Protein AF-A0A523YNP9-F1 (afdb_monomer_lite)

Foldseek 3Di:
DDDPPPVVVVVVVVVVVVVVDPVPPQQAQWLCSFQQQVLLCDVPNVHPVPTSPLVQFQDLVARDHCVVPNTDHNCCVVPCLQVQNGDQHSVPRHGQLVLFDVDRVVDDHGAQVSNCVHCVVCCAAPLFDQDLVQFVCVVVVDGPCVQQPQDDDPNDSGATADALWQQDADPPRDHHGAPCVPAPLQNQVVDPCSCVCNPPPVFAAHPCLFFNAFRQGKYWAEWELQFADPVRHTDTDIDHGRHAFAKEAADSDHPHNFQFDDPPRDGGYIFGWRKYKYKFKALAPPDDPRNGDGSVQSCVLPPVNPRGRDPVSSCPRPNRSSVRMDIDMGIGTGTDDGSGHDPVRTDDPCCCQNPPNDHDDQVVHPHPDRPVVD

Structure (mmCIF, N/CA/C/O backbone):
data_AF-A0A523YNP9-F1
#
_entry.id   AF-A0A523YNP9-F1
#
loop_
_atom_site.group_PDB
_atom_site.id
_atom_site.type_symbol
_atom_site.label_atom_id
_atom_site.label_alt_id
_atom_site.label_comp_id
_atom_site.label_asym_id
_atom_site.label_entity_id
_atom_site.label_seq_id
_atom_site.pdbx_PDB_ins_code
_atom_site.Cartn_x
_atom_site.Cartn_y
_atom_site.Cartn_z
_atom_site.occupancy
_atom_site.B_iso_or_equiv
_atom_site.auth_seq_id
_atom_site.auth_comp_id
_atom_site.auth_asym_id
_atom_site.auth_atom_id
_atom_site.pdbx_PDB_model_num
ATOM 1 N N . MET A 1 1 ? 55.810 -0.097 51.039 1.00 46.53 1 MET A N 1
ATOM 2 C CA . MET A 1 1 ? 54.638 0.791 51.226 1.00 46.53 1 MET A CA 1
ATOM 3 C C . MET A 1 1 ? 54.095 1.198 49.861 1.00 46.53 1 MET A C 1
ATOM 5 O O . MET A 1 1 ? 54.839 1.823 49.125 1.00 46.53 1 MET A O 1
ATOM 9 N N . LYS A 1 2 ? 52.818 0.857 49.587 1.00 44.31 2 LYS A N 1
ATOM 10 C CA . LYS A 1 2 ? 52.008 1.086 48.358 1.00 44.31 2 LYS A CA 1
ATOM 11 C C . LYS A 1 2 ? 52.538 0.389 47.078 1.00 44.31 2 LYS A C 1
ATOM 13 O O . LYS A 1 2 ? 53.734 0.442 46.847 1.00 44.31 2 LYS A O 1
ATOM 18 N N . PRO A 1 3 ? 51.680 -0.269 46.262 1.00 48.03 3 PRO A N 1
ATOM 19 C CA . PRO A 1 3 ? 50.289 0.100 45.997 1.00 48.03 3 PRO A CA 1
ATOM 20 C C . PRO A 1 3 ? 49.319 -1.103 46.020 1.00 48.03 3 PRO A C 1
ATOM 22 O O . PRO A 1 3 ? 48.995 -1.676 44.988 1.00 48.03 3 PRO A O 1
ATOM 25 N N . LEU A 1 4 ? 48.761 -1.440 47.187 1.00 47.81 4 LEU A N 1
ATOM 26 C CA . LEU A 1 4 ? 47.619 -2.372 47.268 1.00 47.81 4 LEU A CA 1
ATOM 27 C C . LEU A 1 4 ? 46.260 -1.669 47.032 1.00 47.81 4 LEU A C 1
ATOM 29 O O . LEU A 1 4 ? 45.216 -2.312 47.014 1.00 47.81 4 LEU A O 1
ATOM 33 N N . LYS A 1 5 ? 46.256 -0.337 46.846 1.00 47.62 5 LYS A N 1
ATOM 34 C CA . LYS A 1 5 ? 45.032 0.476 46.705 1.00 47.62 5 LYS A CA 1
ATOM 35 C C . LYS A 1 5 ? 44.409 0.461 45.301 1.00 47.62 5 LYS A C 1
ATOM 37 O O . LYS A 1 5 ? 43.209 0.679 45.199 1.00 47.62 5 LYS A O 1
ATOM 42 N N . ASN A 1 6 ? 45.168 0.158 44.243 1.00 48.62 6 ASN A N 1
ATOM 43 C CA . ASN A 1 6 ? 44.634 0.210 42.871 1.00 48.62 6 ASN A CA 1
ATOM 44 C C . ASN A 1 6 ? 43.928 -1.083 42.442 1.00 48.62 6 ASN A C 1
ATOM 46 O O . ASN A 1 6 ? 43.012 -1.033 41.629 1.00 48.62 6 ASN A O 1
ATOM 50 N N . ILE A 1 7 ? 44.290 -2.230 43.024 1.00 50.47 7 ILE A N 1
ATOM 51 C CA . ILE A 1 7 ? 43.660 -3.517 42.688 1.00 50.47 7 ILE A CA 1
ATOM 52 C C . ILE A 1 7 ? 42.257 -3.602 43.303 1.00 50.47 7 ILE A C 1
ATOM 54 O O . ILE A 1 7 ? 41.320 -4.031 42.637 1.00 50.47 7 ILE A O 1
ATOM 58 N N . LEU A 1 8 ? 42.074 -3.097 44.528 1.00 47.16 8 LEU A N 1
ATOM 59 C CA . LEU A 1 8 ? 40.766 -3.103 45.187 1.00 47.16 8 LEU A CA 1
ATOM 60 C C . LEU A 1 8 ? 39.749 -2.198 44.466 1.00 47.16 8 LEU A C 1
ATOM 62 O O . LEU A 1 8 ? 38.579 -2.550 44.369 1.00 47.16 8 LEU A O 1
ATOM 66 N N . MET A 1 9 ? 40.192 -1.074 43.892 1.00 45.06 9 MET A N 1
ATOM 67 C CA . MET A 1 9 ? 39.307 -0.162 43.157 1.00 45.06 9 MET A CA 1
ATOM 68 C C . MET A 1 9 ? 38.890 -0.721 41.787 1.00 45.06 9 MET A C 1
ATOM 70 O O . MET A 1 9 ? 37.746 -0.546 41.381 1.00 45.06 9 MET A O 1
ATOM 74 N N . ILE A 1 10 ? 39.776 -1.453 41.101 1.00 49.03 10 ILE A N 1
ATOM 75 C CA . ILE A 1 10 ? 39.469 -2.109 39.817 1.00 49.03 10 ILE A CA 1
ATOM 76 C C . ILE A 1 10 ? 38.527 -3.298 40.024 1.00 49.03 10 ILE A C 1
ATOM 78 O O . ILE A 1 10 ? 37.584 -3.467 39.256 1.00 49.03 10 ILE A O 1
ATOM 82 N N . VAL A 1 11 ? 38.716 -4.077 41.093 1.00 48.66 11 VAL A N 1
ATOM 83 C CA . VAL A 1 11 ? 37.816 -5.192 41.418 1.00 48.66 11 VAL A CA 1
ATOM 84 C C . VAL A 1 11 ? 36.427 -4.675 41.803 1.00 48.66 11 VAL A C 1
ATOM 86 O O . VAL A 1 11 ? 35.443 -5.254 41.354 1.00 48.66 11 VAL A O 1
ATOM 89 N N . ILE A 1 12 ? 36.317 -3.550 42.525 1.00 48.56 12 ILE A N 1
ATOM 90 C CA . ILE A 1 12 ? 35.022 -2.940 42.885 1.00 48.56 12 ILE A CA 1
ATOM 91 C C . ILE A 1 12 ? 34.303 -2.353 41.656 1.00 48.56 12 ILE A C 1
ATOM 93 O O . ILE A 1 12 ? 33.094 -2.515 41.532 1.00 48.56 12 ILE A O 1
ATOM 97 N N . VAL A 1 13 ? 35.018 -1.746 40.701 1.00 47.41 13 VAL A N 1
ATOM 98 C CA . VAL A 1 13 ? 34.411 -1.231 39.455 1.00 47.41 13 VAL A CA 1
ATOM 99 C C . VAL A 1 13 ? 33.991 -2.365 38.508 1.00 47.41 13 VAL A C 1
ATOM 101 O O . VAL A 1 13 ? 32.913 -2.293 37.921 1.00 47.41 13 VAL A O 1
ATOM 104 N N . LEU A 1 14 ? 34.768 -3.452 38.406 1.00 41.09 14 LEU A N 1
ATOM 105 C CA . LEU A 1 14 ? 34.368 -4.644 37.644 1.00 41.09 14 LEU A CA 1
ATOM 106 C C . LEU A 1 14 ? 33.188 -5.381 38.287 1.00 41.09 14 LEU A C 1
ATOM 108 O O . LEU A 1 14 ? 32.301 -5.835 37.570 1.00 41.09 14 LEU A O 1
ATOM 112 N N . SER A 1 15 ? 33.122 -5.454 39.617 1.00 40.50 15 SER A N 1
ATOM 113 C CA . SER A 1 15 ? 31.986 -6.072 40.315 1.00 40.50 15 SER A CA 1
ATOM 114 C C . SER A 1 15 ? 30.732 -5.190 40.330 1.00 40.50 15 SER A C 1
ATOM 116 O O . SER A 1 15 ? 29.634 -5.738 40.297 1.00 40.50 15 SER A O 1
ATOM 118 N N . LEU A 1 16 ? 30.852 -3.856 40.251 1.00 39.56 16 LEU A N 1
ATOM 119 C CA . LEU A 1 16 ? 29.701 -2.979 39.982 1.00 39.56 16 LEU A CA 1
ATOM 120 C C . LEU A 1 16 ? 29.223 -3.069 38.522 1.00 39.56 16 LEU A C 1
ATOM 122 O O . LEU A 1 16 ? 28.020 -3.051 38.284 1.00 39.56 16 LEU A O 1
ATOM 126 N N . ALA A 1 17 ? 30.129 -3.215 37.548 1.00 38.91 17 ALA A N 1
ATOM 127 C CA . ALA A 1 17 ? 29.761 -3.391 36.137 1.00 38.91 17 ALA A CA 1
ATOM 128 C C . ALA A 1 17 ? 29.110 -4.762 35.855 1.00 38.91 17 ALA A C 1
ATOM 130 O O . ALA A 1 17 ? 28.262 -4.879 34.971 1.00 38.91 17 ALA A O 1
ATOM 131 N N . LEU A 1 18 ? 29.451 -5.787 36.643 1.00 35.47 18 LEU A N 1
ATOM 132 C CA . LEU A 1 18 ? 28.823 -7.114 36.603 1.00 35.47 18 LEU A CA 1
ATOM 133 C C . LEU A 1 18 ? 27.454 -7.176 37.307 1.00 35.47 18 LEU A C 1
ATOM 135 O O . LEU A 1 18 ? 26.712 -8.130 37.089 1.00 35.47 18 LEU A O 1
ATOM 139 N N . LEU A 1 19 ? 27.076 -6.156 38.085 1.00 36.28 19 LEU A N 1
ATOM 140 C CA . LEU A 1 19 ? 25.774 -6.076 38.763 1.00 36.28 19 LEU A CA 1
ATOM 141 C C . LEU A 1 19 ? 24.670 -5.391 37.934 1.00 36.28 19 LEU A C 1
ATOM 143 O O . LEU A 1 19 ? 23.540 -5.291 38.406 1.00 36.28 19 LEU A O 1
ATOM 147 N N . ILE A 1 20 ? 24.952 -4.955 36.698 1.00 41.44 20 ILE A N 1
ATOM 148 C CA . ILE A 1 20 ? 23.950 -4.307 35.820 1.00 41.44 20 ILE A CA 1
ATOM 149 C C . ILE A 1 20 ? 23.385 -5.271 34.760 1.00 41.44 20 ILE A C 1
ATOM 151 O O . ILE A 1 20 ? 22.360 -4.989 34.149 1.00 41.44 20 ILE A O 1
ATOM 155 N N . ASN A 1 21 ? 23.972 -6.456 34.586 1.00 39.50 21 ASN A N 1
ATOM 156 C CA . ASN A 1 21 ? 23.401 -7.507 33.741 1.00 39.50 21 ASN A CA 1
ATOM 157 C C . ASN A 1 21 ? 22.952 -8.681 34.604 1.00 39.50 21 ASN A C 1
ATOM 159 O O . ASN A 1 21 ? 23.615 -9.711 34.662 1.00 39.50 21 ASN A O 1
ATOM 163 N N . SER A 1 22 ? 21.801 -8.532 35.261 1.00 34.25 22 SER A N 1
ATOM 164 C CA . SER A 1 22 ? 21.074 -9.665 35.837 1.00 34.25 22 SER A CA 1
ATOM 165 C C . SER A 1 22 ? 20.813 -10.706 34.737 1.00 34.25 22 SER A C 1
ATOM 167 O O . SER A 1 22 ? 19.986 -10.441 33.860 1.00 34.25 22 SER A O 1
ATOM 169 N N . PRO A 1 23 ? 21.419 -11.910 34.773 1.00 37.56 23 PRO A N 1
ATOM 170 C CA . PRO A 1 23 ? 21.233 -12.949 33.751 1.00 37.56 23 PRO A CA 1
ATOM 171 C C . PRO A 1 23 ? 19.853 -13.635 33.811 1.00 37.56 23 PRO A C 1
ATOM 173 O O . PRO A 1 23 ? 19.695 -14.755 33.339 1.00 37.56 23 PRO A O 1
ATOM 176 N N . GLY A 1 24 ? 18.849 -13.002 34.426 1.00 37.28 24 GLY A N 1
ATOM 177 C CA . GLY A 1 24 ? 17.587 -13.640 34.813 1.00 37.28 24 GLY A CA 1
ATOM 178 C C . GLY A 1 24 ? 16.319 -12.846 34.508 1.00 37.28 24 GLY A C 1
ATOM 179 O O . GLY A 1 24 ? 15.229 -13.324 34.809 1.00 37.28 24 GLY A O 1
ATOM 180 N N . ALA A 1 25 ? 16.403 -11.662 33.896 1.00 43.34 25 ALA A N 1
ATOM 181 C CA . ALA A 1 25 ? 15.204 -10.997 33.389 1.00 43.34 25 ALA A CA 1
ATOM 182 C C . ALA A 1 25 ? 14.878 -11.557 31.999 1.00 43.34 25 ALA A C 1
ATOM 184 O O . ALA A 1 25 ? 15.177 -10.939 30.980 1.00 43.34 25 ALA A O 1
ATOM 185 N N . GLN A 1 26 ? 14.299 -12.759 31.956 1.00 49.50 26 GLN A N 1
ATOM 186 C CA . GLN A 1 26 ? 13.760 -13.314 30.718 1.00 49.50 26 GLN A CA 1
ATOM 187 C C . GLN A 1 26 ? 12.798 -12.280 30.119 1.00 49.50 26 GLN A C 1
ATOM 189 O O . GLN A 1 26 ? 11.830 -11.870 30.769 1.00 49.50 26 GLN A O 1
ATOM 194 N N . ALA A 1 27 ? 13.100 -11.804 28.909 1.00 53.97 27 ALA A N 1
ATOM 195 C CA . ALA A 1 27 ? 12.238 -10.865 28.208 1.00 53.97 27 ALA A CA 1
ATOM 196 C C . ALA A 1 27 ? 10.832 -11.477 28.124 1.00 53.97 27 ALA A C 1
ATOM 198 O O . ALA A 1 27 ? 10.666 -12.594 27.629 1.00 53.97 27 ALA A O 1
ATOM 199 N N . LYS A 1 28 ? 9.829 -10.777 28.667 1.00 60.28 28 LYS A N 1
ATOM 200 C CA . LYS A 1 28 ? 8.438 -11.238 28.615 1.00 60.28 28 LYS A CA 1
ATOM 201 C C . LYS A 1 28 ? 8.020 -11.325 27.148 1.00 60.28 28 LYS A C 1
ATOM 203 O O . LYS A 1 28 ? 8.421 -10.485 26.346 1.00 60.28 28 LYS A O 1
ATOM 208 N N . ASP A 1 29 ? 7.217 -12.330 26.803 1.00 67.19 29 ASP A N 1
ATOM 209 C CA . ASP A 1 29 ? 6.680 -12.491 25.449 1.00 67.19 29 ASP A CA 1
ATOM 210 C C . ASP A 1 29 ? 5.595 -11.438 25.157 1.00 67.19 29 ASP A C 1
ATOM 212 O O . ASP A 1 29 ? 4.390 -11.701 25.209 1.00 67.19 29 ASP A O 1
ATOM 216 N N . CYS A 1 30 ? 6.040 -10.201 24.940 1.00 62.66 30 CYS A N 1
ATOM 217 C CA . CYS A 1 30 ? 5.201 -9.060 24.623 1.00 62.66 30 CYS A CA 1
ATOM 218 C C . CYS A 1 30 ? 5.957 -8.027 23.773 1.00 62.66 30 CYS A C 1
ATOM 220 O O . CYS A 1 30 ? 7.186 -7.921 23.811 1.00 62.66 30 CYS A O 1
ATOM 222 N N . ALA A 1 31 ? 5.200 -7.242 23.004 1.00 59.97 31 ALA A N 1
ATOM 223 C CA . ALA A 1 31 ? 5.720 -6.239 22.075 1.00 59.97 31 ALA A CA 1
ATOM 224 C C . ALA A 1 31 ? 6.605 -5.174 22.754 1.00 59.97 31 ALA A C 1
ATOM 226 O O . ALA A 1 31 ? 7.497 -4.610 22.129 1.00 59.97 31 ALA A O 1
ATOM 227 N N . GLU A 1 32 ? 6.411 -4.903 24.044 1.00 58.78 32 GLU A N 1
ATOM 228 C CA . GLU A 1 32 ? 7.207 -3.938 24.804 1.00 58.78 32 GLU A CA 1
ATOM 229 C C . GLU A 1 32 ? 8.649 -4.386 25.019 1.00 58.78 32 GLU A C 1
ATOM 231 O O . GLU A 1 32 ? 9.539 -3.541 25.100 1.00 58.78 32 GLU A O 1
ATOM 236 N N . SER A 1 33 ? 8.881 -5.690 25.161 1.00 58.09 33 SER A N 1
ATOM 237 C CA . SER A 1 33 ? 10.220 -6.257 25.342 1.00 58.09 33 SER A CA 1
ATOM 238 C C . SER A 1 33 ? 10.966 -6.414 24.017 1.00 58.09 33 SER A C 1
ATOM 240 O O . SER A 1 33 ? 12.140 -6.777 24.013 1.00 58.09 33 SER A O 1
ATOM 242 N N . SER A 1 34 ? 10.304 -6.089 22.909 1.00 57.72 34 SER A N 1
ATOM 243 C CA . SER A 1 34 ? 10.837 -6.145 21.559 1.00 57.72 34 SER A CA 1
ATOM 244 C C . SER A 1 34 ? 11.877 -5.036 21.298 1.00 57.72 34 SER A C 1
ATOM 246 O O . SER A 1 34 ? 11.815 -3.975 21.919 1.00 57.72 34 SER A O 1
ATOM 248 N N . TYR A 1 35 ? 12.827 -5.235 20.377 1.00 55.09 35 TYR A N 1
ATOM 249 C CA . TYR A 1 35 ? 13.846 -4.227 20.044 1.00 55.09 35 TYR A CA 1
ATOM 250 C C . TYR A 1 35 ? 13.212 -2.921 19.542 1.00 55.09 35 TYR A C 1
ATOM 252 O O . TYR A 1 35 ? 13.575 -1.870 20.048 1.00 55.09 35 TYR A O 1
ATOM 260 N N . HIS A 1 36 ? 12.183 -2.951 18.683 1.00 54.47 36 HIS A N 1
ATOM 261 C CA . HIS A 1 36 ? 11.479 -1.718 18.273 1.00 54.47 36 HIS A CA 1
ATOM 262 C C . HIS A 1 36 ? 10.659 -1.092 19.404 1.00 54.47 36 HIS A C 1
ATOM 264 O O . HIS A 1 36 ? 10.604 0.129 19.519 1.00 54.47 36 HIS A O 1
ATOM 270 N N . GLY A 1 37 ? 10.072 -1.915 20.278 1.00 58.19 37 GLY A N 1
ATOM 271 C CA . GLY A 1 37 ? 9.391 -1.431 21.475 1.00 58.19 37 GLY A CA 1
ATOM 272 C C . GLY A 1 37 ? 10.337 -0.720 22.448 1.00 58.19 37 GLY A C 1
ATOM 273 O O . GLY A 1 37 ? 9.944 0.245 23.099 1.00 58.19 37 GLY A O 1
ATOM 274 N N . GLN A 1 38 ? 11.595 -1.160 22.534 1.00 57.25 38 GLN A N 1
ATOM 275 C CA . GLN A 1 38 ? 12.644 -0.501 23.315 1.00 57.25 38 GLN A CA 1
ATOM 276 C C . GLN A 1 38 ? 13.224 0.725 22.597 1.00 57.25 38 GLN A C 1
ATOM 278 O O . GLN A 1 38 ? 13.399 1.757 23.242 1.00 57.25 38 GLN A O 1
ATOM 283 N N . LEU A 1 39 ? 13.466 0.631 21.282 1.00 57.53 39 LEU A N 1
ATOM 284 C CA . LEU A 1 39 ? 13.935 1.736 20.444 1.00 57.53 39 LEU A CA 1
ATOM 285 C C . LEU A 1 39 ? 12.978 2.915 20.520 1.00 57.53 39 LEU A C 1
ATOM 287 O O . LEU A 1 39 ? 13.408 3.995 20.892 1.00 57.53 39 LEU A O 1
ATOM 291 N N . GLY A 1 40 ? 11.683 2.706 20.255 1.00 56.78 40 GLY A N 1
ATOM 292 C CA . GLY A 1 40 ? 10.696 3.784 20.270 1.00 56.78 40 GLY A CA 1
ATOM 293 C C . GLY A 1 40 ? 10.681 4.564 21.589 1.00 56.78 40 GLY A C 1
ATOM 294 O O . GLY A 1 40 ? 10.538 5.790 21.588 1.00 56.78 40 GLY A O 1
ATOM 295 N N . ARG A 1 41 ? 10.880 3.862 22.715 1.00 58.94 41 ARG A N 1
ATOM 296 C CA . ARG A 1 41 ? 10.871 4.448 24.063 1.00 58.94 41 ARG A CA 1
ATOM 297 C C . ARG A 1 41 ? 12.157 5.177 24.419 1.00 58.94 41 ARG A C 1
ATOM 299 O O . ARG A 1 41 ? 12.158 5.915 25.397 1.00 58.94 41 ARG A O 1
ATOM 306 N N . SER A 1 42 ? 13.242 4.953 23.685 1.00 54.28 42 SER A N 1
ATOM 307 C CA . SER A 1 42 ? 14.563 5.471 24.021 1.00 54.28 42 SER A CA 1
ATOM 308 C C . SER A 1 42 ? 14.951 6.621 23.089 1.00 54.28 42 SER A C 1
ATOM 310 O O . SER A 1 42 ? 15.339 6.362 21.948 1.00 54.28 42 SER A O 1
ATOM 312 N N . PRO A 1 43 ? 14.939 7.886 23.561 1.00 52.59 43 PRO A N 1
ATOM 313 C CA . PRO A 1 43 ? 15.484 9.017 22.804 1.00 52.59 43 PRO A CA 1
ATOM 314 C C . PRO A 1 43 ? 16.934 8.793 22.369 1.00 52.59 43 PRO A C 1
ATOM 316 O O . PRO A 1 43 ? 17.334 9.179 21.276 1.00 52.59 43 PRO A O 1
ATOM 319 N N . ALA A 1 44 ? 17.715 8.107 23.209 1.00 48.12 44 ALA A N 1
ATOM 320 C CA . ALA A 1 44 ? 19.120 7.806 22.957 1.00 48.12 44 ALA A CA 1
ATOM 321 C C . ALA A 1 44 ? 19.344 6.811 21.803 1.00 48.12 44 ALA A C 1
ATOM 323 O O . ALA A 1 44 ? 20.454 6.726 21.290 1.00 48.12 44 ALA A O 1
ATOM 324 N N . LEU A 1 45 ? 18.313 6.063 21.394 1.00 44.47 45 LEU A N 1
ATOM 325 C CA . LEU A 1 45 ? 18.380 5.106 20.285 1.00 44.47 45 LEU A CA 1
ATOM 326 C C . LEU A 1 45 ? 17.559 5.565 19.065 1.00 44.47 45 LEU A C 1
ATOM 328 O O . LEU A 1 45 ? 17.155 4.744 18.247 1.00 44.47 45 LEU A O 1
ATOM 332 N N . GLY A 1 46 ? 17.281 6.869 18.951 1.00 42.91 46 GLY A N 1
ATOM 333 C CA . GLY A 1 46 ? 16.493 7.439 17.849 1.00 42.91 46 GLY A CA 1
ATOM 334 C C . GLY A 1 46 ? 14.975 7.296 18.011 1.00 42.91 46 GLY A C 1
ATOM 335 O O . GLY A 1 46 ? 14.224 7.658 17.108 1.00 42.91 46 GLY A O 1
ATOM 336 N N . GLY A 1 47 ? 14.512 6.788 19.156 1.00 47.41 47 GLY A N 1
ATOM 337 C CA . GLY A 1 47 ? 13.105 6.798 19.536 1.00 47.41 47 GLY A CA 1
ATOM 338 C C . GLY A 1 47 ? 12.605 8.183 19.916 1.00 47.41 47 GLY A C 1
ATOM 339 O O . GLY A 1 47 ? 13.367 9.109 20.173 1.00 47.41 47 GLY A O 1
ATOM 340 N N . TRP A 1 48 ? 11.289 8.322 20.008 1.00 48.56 48 TRP A N 1
ATOM 341 C CA . TRP A 1 48 ? 10.638 9.601 20.299 1.00 48.56 48 TRP A CA 1
ATOM 342 C C . TRP A 1 48 ? 10.440 9.815 21.810 1.00 48.56 48 TRP A C 1
ATOM 344 O O . TRP A 1 48 ? 9.848 10.805 22.231 1.00 48.56 48 TRP A O 1
ATOM 354 N N . GLY A 1 49 ? 10.925 8.884 22.646 1.00 47.81 49 GLY A N 1
ATOM 355 C CA . GLY A 1 49 ? 10.884 8.982 24.111 1.00 47.81 49 GLY A CA 1
ATOM 356 C C . GLY A 1 49 ? 9.503 8.844 24.735 1.00 47.81 49 GLY A C 1
ATOM 357 O O . GLY A 1 49 ? 9.366 8.953 25.950 1.00 47.81 49 GLY A O 1
ATOM 358 N N . ASN A 1 50 ? 8.483 8.614 23.915 1.00 50.88 50 ASN A N 1
ATOM 359 C CA . ASN A 1 50 ? 7.080 8.666 24.297 1.00 50.88 50 ASN A CA 1
ATOM 360 C C . ASN A 1 50 ? 6.322 7.349 24.045 1.00 50.88 50 ASN A C 1
ATOM 362 O O . ASN A 1 50 ? 5.125 7.323 24.316 1.00 50.88 50 ASN A O 1
ATOM 366 N N . GLY A 1 51 ? 7.008 6.266 23.630 1.00 53.41 51 GLY A N 1
ATOM 367 C CA . GLY A 1 51 ? 6.455 4.903 23.641 1.00 53.41 51 GLY A CA 1
ATOM 368 C C . GLY A 1 51 ? 6.975 3.941 22.544 1.00 53.41 51 GLY A C 1
ATOM 369 O O . GLY A 1 51 ? 8.051 4.161 22.019 1.00 53.41 51 G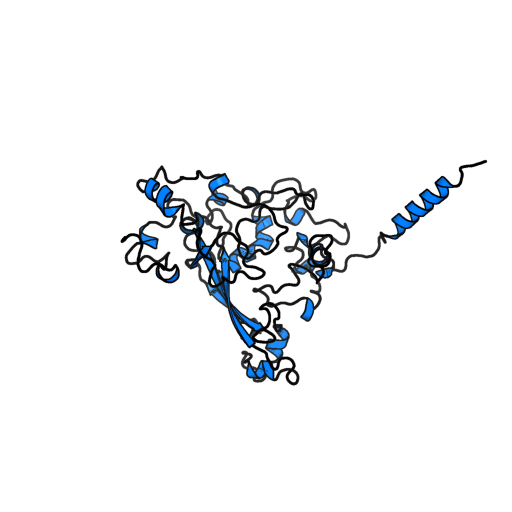LY A O 1
ATOM 370 N N . LEU A 1 52 ? 6.313 2.820 22.225 1.00 50.78 52 LEU A N 1
ATOM 371 C CA . LEU A 1 52 ? 6.762 1.687 21.373 1.00 50.78 52 LEU A CA 1
ATOM 372 C C . LEU A 1 52 ? 7.049 1.970 19.875 1.00 50.78 52 LEU A C 1
ATOM 374 O O . LEU A 1 52 ? 7.149 1.026 19.086 1.00 50.78 52 LEU A O 1
ATOM 378 N N . GLY A 1 53 ? 7.180 3.225 19.444 1.00 52.06 53 GLY A N 1
ATOM 379 C CA . GLY A 1 53 ? 7.539 3.561 18.057 1.00 52.06 53 GLY A CA 1
ATOM 380 C C . GLY A 1 53 ? 6.484 3.109 17.034 1.00 52.06 53 GLY A C 1
ATOM 381 O O . GLY A 1 53 ? 5.292 3.319 17.249 1.00 52.06 53 GLY A O 1
ATOM 382 N N . MET A 1 54 ? 6.902 2.478 15.924 1.00 47.34 54 MET A N 1
ATOM 383 C CA . MET A 1 54 ? 6.016 1.986 14.844 1.00 47.34 54 MET A CA 1
ATOM 384 C C . MET A 1 54 ? 4.903 1.046 15.336 1.00 47.34 54 MET A C 1
ATOM 386 O O . MET A 1 54 ? 3.847 0.977 14.716 1.00 47.34 54 MET A O 1
ATOM 390 N N . LEU A 1 55 ? 5.125 0.333 16.445 1.00 50.50 55 LEU A N 1
ATOM 391 C CA . LEU A 1 55 ? 4.118 -0.557 17.018 1.00 50.50 55 LEU A CA 1
ATOM 392 C C . LEU A 1 55 ? 3.024 0.234 17.726 1.00 50.50 55 LEU A C 1
ATOM 394 O O . LEU A 1 55 ? 1.861 -0.112 17.617 1.00 50.50 55 LEU A O 1
ATOM 398 N N . GLU A 1 56 ? 3.367 1.319 18.414 1.00 49.84 56 GLU A N 1
ATOM 399 C CA . GLU A 1 56 ? 2.400 2.085 19.201 1.00 49.84 56 GLU A CA 1
ATOM 400 C C . GLU A 1 56 ? 1.402 2.884 18.365 1.00 49.84 56 GLU A C 1
ATOM 402 O O . GLU A 1 56 ? 0.331 3.251 18.856 1.00 49.84 56 GLU A O 1
ATOM 407 N N . LYS A 1 57 ? 1.763 3.143 17.108 1.00 50.53 57 LYS A N 1
ATOM 408 C CA . LYS A 1 57 ? 0.965 3.913 16.166 1.00 50.53 57 LYS A CA 1
ATOM 409 C C . LYS A 1 57 ? -0.027 3.004 15.451 1.00 50.53 57 LYS A C 1
ATOM 411 O O . LYS A 1 57 ? 0.268 1.862 15.107 1.00 50.53 57 LYS A O 1
ATOM 416 N N . TRP A 1 58 ? -1.223 3.543 15.251 1.00 45.69 58 TRP A N 1
ATOM 417 C CA . TRP A 1 58 ? -2.337 2.892 14.575 1.00 45.69 58 TRP A CA 1
ATOM 418 C C . TRP A 1 58 ? -1.884 2.195 13.288 1.00 45.69 58 TRP A C 1
ATOM 420 O O . TRP A 1 58 ? -1.374 2.826 12.362 1.00 45.69 58 TRP A O 1
ATOM 430 N N . CYS A 1 59 ? -2.100 0.883 13.224 1.00 56.41 59 CYS A N 1
ATOM 431 C CA . CYS A 1 59 ? -2.052 0.163 11.964 1.00 56.41 59 CYS A CA 1
ATOM 432 C C . CYS A 1 59 ? -3.425 0.326 11.288 1.00 56.41 59 CYS A C 1
ATOM 434 O O . CYS A 1 59 ? -4.411 -0.188 11.834 1.00 56.41 59 CYS A O 1
ATOM 436 N N . PRO A 1 60 ? -3.522 0.977 10.109 1.00 54.72 60 PRO A N 1
ATOM 437 C CA . PRO A 1 60 ? -4.795 1.171 9.400 1.00 54.72 60 PRO A CA 1
ATOM 438 C C . PRO A 1 60 ? -5.562 -0.135 9.183 1.00 54.72 60 PRO A C 1
ATOM 440 O O . PRO A 1 60 ? -6.793 -0.170 9.153 1.00 54.72 60 PRO A O 1
ATOM 443 N N . LEU A 1 61 ? -4.820 -1.239 9.061 1.00 64.31 61 LEU A N 1
ATOM 444 C CA . LEU A 1 61 ? -5.377 -2.563 8.842 1.00 64.31 61 LEU A CA 1
ATOM 445 C C . LEU A 1 61 ? -5.992 -3.188 10.092 1.00 64.31 61 LEU A C 1
ATOM 447 O O . LEU A 1 61 ? -6.825 -4.074 9.938 1.00 64.31 61 LEU A O 1
ATOM 451 N N . THR A 1 62 ? -5.629 -2.779 11.306 1.00 66.31 62 THR A N 1
ATOM 452 C CA . THR A 1 62 ? -6.131 -3.436 12.527 1.00 66.31 62 THR A CA 1
ATOM 453 C C . THR A 1 62 ? -6.858 -2.506 13.490 1.00 66.31 62 THR A C 1
ATOM 455 O O . THR A 1 62 ? -7.511 -3.010 14.399 1.00 66.31 62 THR A O 1
ATOM 458 N N . ASN A 1 63 ? -6.781 -1.182 13.293 1.00 72.50 63 ASN A N 1
ATOM 459 C CA . ASN A 1 63 ? -7.356 -0.174 14.191 1.00 72.50 63 ASN A CA 1
ATOM 460 C C . ASN A 1 63 ? -7.051 -0.470 15.674 1.00 72.50 63 ASN A C 1
ATOM 462 O O . ASN A 1 63 ? -7.929 -0.450 16.538 1.00 72.50 63 ASN A O 1
ATOM 466 N N . PHE A 1 64 ? -5.786 -0.816 15.933 1.00 72.00 64 PHE A N 1
ATOM 467 C CA . PHE A 1 64 ? -5.272 -1.233 17.234 1.00 72.00 64 PHE A CA 1
ATOM 468 C C . P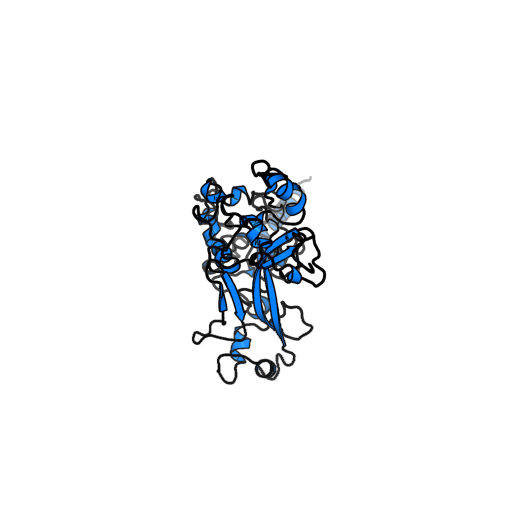HE A 1 64 ? -4.457 -0.113 17.887 1.00 72.00 64 PHE A C 1
ATOM 470 O O . PHE A 1 64 ? -3.715 0.594 17.204 1.00 72.00 64 PHE A O 1
ATOM 477 N N . SER A 1 65 ? -4.554 0.012 19.213 1.00 70.19 65 SER A N 1
ATOM 478 C CA . SER A 1 65 ? -3.727 0.928 20.007 1.00 70.19 65 SER A CA 1
ATOM 479 C C . SER A 1 65 ? -3.099 0.201 21.191 1.00 70.19 65 SER A C 1
ATOM 481 O O . SER A 1 65 ? -3.807 -0.200 22.114 1.00 70.19 65 SER A O 1
ATOM 483 N N . PHE A 1 66 ? -1.766 0.110 21.229 1.00 66.38 66 PHE A N 1
ATOM 484 C CA . PHE A 1 66 ? -1.050 -0.456 22.383 1.00 66.38 66 PHE A CA 1
ATOM 485 C C . PHE A 1 66 ? -1.305 0.338 23.666 1.00 66.38 66 PHE A C 1
ATOM 487 O O . PHE A 1 66 ? -1.459 -0.250 24.732 1.00 66.38 66 PHE A O 1
ATOM 494 N N . LYS A 1 67 ? -1.430 1.669 23.576 1.00 65.81 67 LYS A N 1
ATOM 495 C CA . LYS A 1 67 ? -1.741 2.523 24.733 1.00 65.81 67 LYS A CA 1
ATOM 496 C C . LYS A 1 67 ? -3.096 2.179 25.361 1.00 65.81 67 LYS A C 1
ATOM 498 O O . LYS A 1 67 ? -3.211 2.184 26.582 1.00 65.81 67 LYS A O 1
ATOM 503 N N . LYS A 1 68 ? -4.120 1.912 24.538 1.00 70.19 68 LYS A N 1
ATOM 504 C CA . LYS A 1 68 ? -5.502 1.681 25.002 1.00 70.19 68 LYS A CA 1
ATOM 505 C C . LYS A 1 68 ? -5.800 0.202 25.277 1.00 70.19 68 LYS A C 1
ATOM 507 O O . LYS A 1 68 ? -6.550 -0.100 26.195 1.00 70.19 68 LYS A O 1
ATOM 512 N N . GLN A 1 69 ? -5.213 -0.714 24.506 1.00 69.31 69 GLN A N 1
ATOM 513 C CA . GLN A 1 69 ? -5.474 -2.161 24.588 1.00 69.31 69 GLN A CA 1
ATOM 514 C C . GLN A 1 69 ? -4.374 -2.938 25.317 1.00 69.31 69 GLN A C 1
ATOM 516 O O . GLN A 1 69 ? -4.558 -4.112 25.635 1.00 69.31 69 GLN A O 1
ATOM 521 N N . GLY A 1 70 ? -3.244 -2.297 25.615 1.00 63.38 70 GLY A N 1
ATOM 522 C CA . GLY A 1 70 ? -2.115 -2.928 26.278 1.00 63.38 70 GLY A CA 1
ATOM 523 C C . GLY A 1 70 ? -1.404 -3.962 25.402 1.00 63.38 70 GLY A C 1
ATOM 524 O O . GLY A 1 70 ? -1.318 -3.843 24.178 1.00 63.38 70 GLY A O 1
ATOM 525 N N . ARG A 1 71 ? -0.852 -4.977 26.071 1.00 67.00 71 ARG A N 1
ATOM 526 C CA . ARG A 1 71 ? 0.041 -5.986 25.488 1.00 67.00 71 ARG A CA 1
ATOM 527 C C . ARG A 1 71 ? -0.708 -6.935 24.555 1.00 67.00 71 ARG A C 1
ATOM 529 O O . ARG A 1 71 ? -1.799 -7.395 24.879 1.00 67.00 71 ARG A O 1
ATOM 536 N N . ILE A 1 72 ? -0.047 -7.369 23.485 1.00 66.75 72 ILE A N 1
ATOM 537 C CA . ILE A 1 72 ? -0.469 -8.553 22.723 1.00 66.75 72 ILE A CA 1
ATOM 538 C C . ILE A 1 72 ? 0.108 -9.787 23.426 1.00 66.75 72 ILE A C 1
ATOM 540 O O . ILE A 1 72 ? 1.322 -9.998 23.425 1.00 66.75 72 ILE A O 1
ATOM 544 N N . LYS A 1 73 ? -0.748 -10.588 24.071 1.00 67.69 73 LYS A N 1
ATOM 545 C CA . LYS A 1 73 ? -0.334 -11.854 24.698 1.00 67.69 73 LYS A CA 1
ATOM 546 C C . LYS A 1 73 ? 0.026 -12.866 23.608 1.00 67.69 73 LYS A C 1
ATOM 548 O O . LYS A 1 73 ? -0.772 -13.069 22.700 1.00 67.69 73 LYS A O 1
ATOM 553 N N . GLY A 1 74 ? 1.183 -13.523 23.725 1.00 69.25 74 GLY A N 1
ATOM 554 C CA . GLY A 1 74 ? 1.661 -14.474 22.712 1.00 69.25 74 GLY A CA 1
ATOM 555 C C . GLY A 1 74 ? 2.221 -13.787 21.465 1.00 69.25 74 GLY A C 1
ATOM 556 O O . GLY A 1 74 ? 2.119 -14.326 20.362 1.00 69.25 74 GLY A O 1
ATOM 557 N N . PHE A 1 75 ? 2.773 -12.576 21.622 1.00 71.12 75 PHE A N 1
ATOM 558 C CA . PHE A 1 75 ? 3.305 -11.774 20.521 1.00 71.12 75 PHE A CA 1
ATOM 559 C C . PHE A 1 75 ? 4.343 -12.542 19.696 1.00 71.12 75 PHE A C 1
ATOM 561 O O . PHE A 1 75 ? 4.324 -12.449 18.476 1.00 71.12 75 PHE A O 1
ATOM 568 N N . ARG A 1 76 ? 5.217 -13.341 20.315 1.00 67.50 76 ARG A N 1
ATOM 569 C CA . ARG A 1 76 ? 6.206 -14.177 19.619 1.00 67.50 76 ARG A CA 1
ATOM 570 C C . ARG A 1 76 ? 5.553 -15.104 18.604 1.00 67.50 76 ARG A C 1
ATOM 572 O O . ARG A 1 76 ? 6.000 -15.162 17.461 1.00 67.50 76 ARG A O 1
ATOM 579 N N . GLU A 1 77 ? 4.532 -15.839 19.030 1.00 72.50 77 GLU A N 1
ATOM 580 C CA . GLU A 1 77 ? 3.865 -16.830 18.187 1.00 72.50 77 GLU A CA 1
ATOM 581 C C . GLU A 1 77 ? 3.041 -16.161 17.084 1.00 72.50 77 GLU A C 1
ATOM 583 O O . GLU A 1 77 ? 3.093 -16.592 15.932 1.00 72.50 77 GLU A O 1
ATOM 588 N N . GLN A 1 78 ? 2.334 -15.083 17.434 1.00 71.38 78 GLN A N 1
ATOM 589 C CA . GLN A 1 78 ? 1.370 -14.421 16.553 1.00 71.38 78 GLN A CA 1
ATOM 590 C C . GLN A 1 78 ? 2.008 -13.397 15.604 1.00 71.38 78 GLN A C 1
ATOM 592 O O . GLN A 1 78 ? 1.577 -13.254 14.465 1.00 71.38 78 GLN A O 1
ATOM 597 N N . CYS A 1 79 ? 3.022 -12.667 16.065 1.00 70.38 79 CYS A N 1
ATOM 598 C CA . CYS A 1 79 ? 3.537 -11.462 15.408 1.00 70.38 79 CYS A CA 1
ATOM 599 C C . CYS A 1 79 ? 5.065 -11.481 15.228 1.00 70.38 79 CYS A C 1
ATOM 601 O O . CYS A 1 79 ? 5.578 -10.914 14.264 1.00 70.38 79 CYS A O 1
ATOM 603 N N . GLY A 1 80 ? 5.805 -12.146 16.123 1.00 66.69 80 GLY A N 1
ATOM 604 C CA . GLY A 1 80 ? 7.273 -12.140 16.168 1.00 66.69 80 GLY A CA 1
ATOM 605 C C . GLY A 1 80 ? 7.947 -12.791 14.960 1.00 66.69 80 GLY A C 1
ATOM 606 O O . GLY A 1 80 ? 9.090 -12.462 14.652 1.00 66.69 80 GLY A O 1
ATOM 607 N N . LYS A 1 81 ? 7.225 -13.653 14.232 1.00 70.38 81 LYS A N 1
ATOM 608 C CA . LYS A 1 81 ? 7.685 -14.229 12.958 1.00 70.38 81 LYS A CA 1
ATOM 609 C C . LYS A 1 81 ? 7.813 -13.187 11.844 1.00 70.38 81 LYS A C 1
ATOM 611 O O . LYS A 1 81 ? 8.631 -13.383 10.956 1.00 70.38 81 LYS A O 1
ATOM 616 N N . CYS A 1 82 ? 7.045 -12.096 11.912 1.00 70.25 82 CYS A N 1
ATOM 617 C CA . CYS A 1 82 ? 7.023 -11.051 10.884 1.00 70.25 82 CYS A CA 1
ATOM 618 C C . CYS A 1 82 ? 7.552 -9.706 11.342 1.00 70.25 82 CYS A C 1
ATOM 620 O O . CYS A 1 82 ? 8.195 -8.996 10.578 1.00 70.25 82 CYS A O 1
ATOM 622 N N . HIS A 1 83 ? 7.393 -9.388 12.618 1.00 68.75 83 HIS A N 1
ATOM 623 C CA . HIS A 1 83 ? 8.031 -8.237 13.233 1.00 68.75 83 HIS A CA 1
ATOM 624 C C . HIS A 1 83 ? 9.431 -8.628 13.736 1.00 68.75 83 HIS A C 1
ATOM 626 O O . HIS A 1 83 ? 9.742 -8.502 14.920 1.00 68.75 83 HIS A O 1
ATOM 632 N N . THR A 1 84 ? 10.276 -9.142 12.838 1.00 61.25 84 THR A N 1
ATOM 633 C CA . THR A 1 84 ? 11.581 -9.768 13.145 1.00 61.25 84 THR A CA 1
ATOM 634 C C . THR A 1 84 ? 12.560 -8.801 13.800 1.00 61.25 84 THR A C 1
ATOM 636 O O . THR A 1 84 ? 13.260 -9.150 14.747 1.00 61.25 84 THR A O 1
ATOM 639 N N . SER A 1 85 ? 12.520 -7.543 13.370 1.00 56.44 85 SER A N 1
ATOM 640 C CA . SER A 1 85 ? 13.285 -6.435 13.926 1.00 56.44 85 SER A CA 1
ATOM 641 C C . SER A 1 85 ? 12.867 -6.096 15.359 1.00 56.44 85 SER A C 1
ATOM 643 O O . SER A 1 85 ? 13.561 -5.387 16.075 1.00 56.44 85 SER A O 1
ATOM 645 N N . THR A 1 86 ? 11.727 -6.606 15.809 1.00 53.47 86 THR A N 1
ATOM 646 C CA . THR A 1 86 ? 11.211 -6.425 17.159 1.00 53.47 86 THR A CA 1
ATOM 647 C C . THR A 1 86 ? 11.578 -7.640 18.023 1.00 53.47 86 THR A C 1
ATOM 649 O O . THR A 1 86 ? 11.785 -7.516 19.220 1.00 53.47 86 THR A O 1
ATOM 652 N N . TYR A 1 87 ? 11.805 -8.817 17.451 1.00 57.66 87 TYR A N 1
ATOM 653 C CA . TYR A 1 87 ? 11.989 -10.037 18.226 1.00 57.66 87 TYR A CA 1
ATOM 654 C C . TYR A 1 87 ? 13.471 -10.428 18.415 1.00 57.66 87 TYR A C 1
ATOM 656 O O . TYR A 1 87 ? 14.204 -10.687 17.460 1.00 57.66 87 TYR A O 1
ATOM 664 N N . ARG A 1 88 ? 13.899 -10.543 19.680 1.00 61.62 88 ARG A N 1
ATOM 665 C CA . ARG A 1 88 ? 15.088 -11.311 20.087 1.00 61.62 88 ARG A CA 1
ATOM 666 C C . ARG A 1 88 ? 14.614 -12.526 20.865 1.00 61.62 88 ARG A C 1
ATOM 668 O O . ARG A 1 88 ? 13.790 -12.383 21.766 1.00 61.62 88 ARG A O 1
ATOM 675 N N . ASP A 1 89 ? 15.123 -13.704 20.526 1.00 58.25 89 ASP A N 1
ATOM 676 C CA . ASP A 1 89 ? 14.752 -14.931 21.215 1.00 58.25 89 ASP A CA 1
ATOM 677 C C . ASP A 1 89 ? 15.127 -14.835 22.704 1.00 58.25 89 ASP A C 1
ATOM 679 O O . ASP A 1 89 ? 16.304 -14.646 23.010 1.00 58.25 89 ASP A O 1
ATOM 683 N N . PRO A 1 90 ? 14.172 -14.956 23.644 1.00 56.00 90 PRO A N 1
ATOM 684 C CA . PRO A 1 90 ? 14.461 -14.758 25.064 1.00 56.00 90 PRO A CA 1
ATOM 685 C C . PRO A 1 90 ? 15.396 -15.810 25.673 1.00 56.00 90 PRO A C 1
ATOM 687 O O . PRO A 1 90 ? 15.988 -15.550 26.714 1.00 56.00 90 PRO A O 1
ATOM 690 N N . ALA A 1 91 ? 15.517 -16.992 25.058 1.00 57.09 91 ALA A N 1
ATOM 691 C CA . ALA A 1 91 ? 16.394 -18.063 25.524 1.00 57.09 91 ALA A CA 1
ATOM 692 C C . ALA A 1 91 ? 17.834 -17.901 25.013 1.00 57.09 91 ALA A C 1
ATOM 694 O O . ALA A 1 91 ? 18.767 -18.377 25.654 1.00 57.09 91 ALA A O 1
ATOM 695 N N . THR A 1 92 ? 18.032 -17.237 23.869 1.00 63.88 92 THR A N 1
ATOM 696 C CA . THR A 1 92 ? 19.366 -17.076 23.253 1.00 63.88 92 THR A CA 1
ATOM 697 C C . THR A 1 92 ? 19.852 -15.629 23.157 1.00 63.88 92 THR A C 1
ATOM 699 O O . THR A 1 92 ? 21.017 -15.394 22.844 1.00 63.88 92 THR A O 1
ATOM 702 N N . GLY A 1 93 ? 18.977 -14.650 23.389 1.00 64.75 93 GLY A N 1
ATOM 703 C CA . GLY A 1 93 ? 19.240 -13.218 23.230 1.00 64.75 93 GLY A CA 1
ATOM 704 C C . GLY A 1 93 ? 19.458 -12.759 21.781 1.00 64.75 93 GLY A C 1
ATOM 705 O O . GLY A 1 93 ? 19.817 -11.599 21.562 1.00 64.75 93 GLY A O 1
ATOM 706 N N . LYS A 1 94 ? 19.266 -13.643 20.791 1.00 66.88 94 LYS A N 1
ATOM 707 C CA . LYS A 1 94 ? 19.568 -13.412 19.368 1.00 66.88 94 LYS A CA 1
ATOM 708 C C . LYS A 1 94 ? 18.310 -13.488 18.504 1.00 66.88 94 LYS A C 1
ATOM 710 O O . LYS A 1 94 ? 17.354 -14.178 18.845 1.00 66.88 94 LYS A O 1
ATOM 715 N N . THR A 1 95 ? 18.308 -12.786 17.376 1.00 72.38 95 THR A N 1
ATOM 716 C CA . THR A 1 95 ? 17.280 -12.950 16.337 1.00 72.38 95 THR A CA 1
ATOM 717 C C . THR A 1 95 ? 17.471 -14.302 15.643 1.00 72.38 95 THR A C 1
ATOM 719 O O . THR A 1 95 ? 18.604 -14.729 15.423 1.00 72.38 95 THR A O 1
ATOM 722 N N . ASP A 1 96 ? 16.379 -14.998 15.318 1.00 76.44 96 ASP A N 1
ATOM 723 C CA . ASP A 1 96 ? 16.457 -16.254 14.568 1.00 76.44 96 ASP A CA 1
ATOM 724 C C . ASP A 1 96 ? 16.745 -15.966 13.090 1.00 76.44 96 ASP A C 1
ATOM 726 O O . ASP A 1 96 ? 15.859 -15.565 12.335 1.00 76.44 96 ASP A O 1
ATOM 730 N N . CYS A 1 97 ? 17.992 -16.184 12.669 1.00 80.56 97 CYS A N 1
ATOM 731 C CA . CYS A 1 97 ? 18.415 -15.972 11.286 1.00 80.56 97 CYS A CA 1
ATOM 732 C C . CYS A 1 97 ? 17.623 -16.830 10.286 1.00 80.56 97 CYS A C 1
ATOM 734 O O . CYS A 1 97 ? 17.540 -16.456 9.119 1.00 80.56 97 CYS A O 1
ATOM 736 N N . ARG A 1 98 ? 16.981 -17.929 10.720 1.00 81.44 98 ARG A N 1
ATOM 737 C CA . ARG A 1 98 ? 16.172 -18.783 9.833 1.00 81.44 98 ARG A CA 1
ATOM 738 C C . ARG A 1 98 ? 14.907 -18.125 9.291 1.00 81.44 98 ARG A C 1
ATOM 740 O O . ARG A 1 98 ? 14.277 -18.664 8.381 1.00 81.44 98 ARG A O 1
ATOM 747 N N . LEU A 1 99 ? 14.524 -16.979 9.851 1.00 80.19 99 LEU A N 1
ATOM 748 C CA . LEU A 1 99 ? 13.407 -16.192 9.338 1.00 80.19 99 LEU A CA 1
ATOM 749 C C . LEU A 1 99 ? 13.692 -15.714 7.908 1.00 80.19 99 LEU A C 1
ATOM 751 O O . LEU A 1 99 ? 12.808 -15.803 7.061 1.00 80.19 99 LEU A O 1
ATOM 755 N N . CYS A 1 100 ? 14.937 -15.313 7.629 1.00 82.12 100 CYS A N 1
ATOM 756 C CA . CYS A 1 100 ? 15.350 -14.801 6.319 1.00 82.12 100 CYS A CA 1
ATOM 757 C C . CYS A 1 100 ? 16.361 -15.705 5.594 1.00 82.12 100 CYS A C 1
ATOM 759 O O . CYS A 1 100 ? 16.458 -15.640 4.375 1.00 82.12 100 CYS A O 1
ATOM 761 N N . HIS A 1 101 ? 17.098 -16.558 6.312 1.00 85.75 101 HIS A N 1
ATOM 762 C CA . HIS A 1 101 ? 18.128 -17.442 5.756 1.00 85.75 101 HIS A CA 1
ATOM 763 C C . HIS A 1 101 ? 17.748 -18.915 5.892 1.00 85.75 101 HIS A C 1
ATOM 765 O O . HIS A 1 101 ? 16.944 -19.301 6.736 1.00 85.75 101 HIS A O 1
ATOM 771 N N . LYS A 1 102 ? 18.314 -19.779 5.043 1.00 85.06 102 LYS A N 1
ATOM 772 C CA . LYS A 1 102 ? 18.052 -21.229 5.125 1.00 85.06 102 LYS A CA 1
ATOM 773 C C . LYS A 1 102 ? 18.694 -21.854 6.370 1.00 85.06 102 LYS A C 1
ATOM 775 O O . LYS A 1 102 ? 18.174 -22.820 6.928 1.00 85.06 102 LYS A O 1
ATOM 780 N N . THR A 1 103 ? 19.817 -21.301 6.821 1.00 83.88 103 THR A N 1
ATOM 781 C CA . THR A 1 103 ? 20.632 -21.844 7.911 1.00 83.88 103 THR A CA 1
ATOM 782 C C . THR A 1 103 ? 20.632 -20.933 9.141 1.00 83.88 103 THR A C 1
ATOM 784 O O . THR A 1 103 ? 20.390 -19.729 9.071 1.00 83.88 103 THR A O 1
ATOM 787 N N . LYS A 1 104 ? 20.914 -21.519 10.315 1.00 80.44 104 LYS A N 1
ATOM 788 C CA . LYS A 1 104 ? 20.949 -20.787 11.599 1.00 80.44 104 LYS A CA 1
ATOM 789 C C . LYS A 1 104 ? 22.089 -19.779 11.691 1.00 80.44 104 LYS A C 1
ATOM 791 O O . LYS A 1 104 ? 22.003 -18.847 12.477 1.00 80.44 104 LYS A O 1
ATOM 796 N N . ASP A 1 105 ? 23.169 -20.018 10.958 1.00 80.00 105 ASP A N 1
ATOM 797 C CA . ASP A 1 105 ? 24.351 -19.161 10.948 1.00 80.00 105 ASP A CA 1
ATOM 798 C C . ASP A 1 105 ? 24.192 -17.941 10.028 1.00 80.00 105 ASP A C 1
ATOM 800 O O . ASP A 1 105 ? 25.118 -17.142 9.932 1.00 80.00 105 ASP A O 1
ATOM 804 N N . GLY A 1 106 ? 23.032 -17.785 9.373 1.00 79.06 106 GLY A N 1
ATOM 805 C CA . GLY A 1 106 ? 22.730 -16.638 8.517 1.00 79.06 106 GLY A CA 1
ATOM 806 C C . GLY A 1 106 ? 23.496 -16.633 7.195 1.00 79.06 106 GLY A C 1
ATOM 807 O O . GLY A 1 106 ? 23.546 -15.608 6.522 1.00 79.06 106 GLY A O 1
ATOM 808 N N . LYS A 1 107 ? 24.123 -17.753 6.815 1.00 82.44 107 LYS A N 1
ATOM 809 C CA . LYS A 1 107 ? 24.841 -17.855 5.543 1.00 82.44 107 LYS A CA 1
ATOM 810 C C . LYS A 1 107 ? 23.890 -18.129 4.380 1.00 82.44 107 LYS A C 1
ATOM 812 O O . LYS A 1 107 ? 22.873 -18.808 4.518 1.00 82.44 107 LYS A O 1
ATOM 817 N N . GLY A 1 108 ? 24.284 -17.639 3.207 1.00 83.69 108 GLY A N 1
ATOM 818 C CA . GLY A 1 108 ? 23.537 -17.791 1.961 1.00 83.69 108 GLY A CA 1
ATOM 819 C C . GLY A 1 108 ? 22.463 -16.722 1.759 1.00 83.69 108 GLY A C 1
ATOM 820 O O . GLY A 1 108 ? 22.067 -16.019 2.692 1.00 83.69 108 GLY A O 1
ATOM 821 N N . GLN A 1 109 ? 22.016 -16.605 0.512 1.00 82.81 109 GLN A N 1
ATOM 822 C CA . GLN A 1 109 ? 21.031 -15.615 0.092 1.00 82.81 109 GLN A CA 1
ATOM 823 C C . GLN A 1 109 ? 19.621 -15.999 0.560 1.00 82.81 109 GLN A C 1
ATOM 825 O O . GLN A 1 109 ? 19.272 -17.183 0.643 1.00 82.81 109 GLN A O 1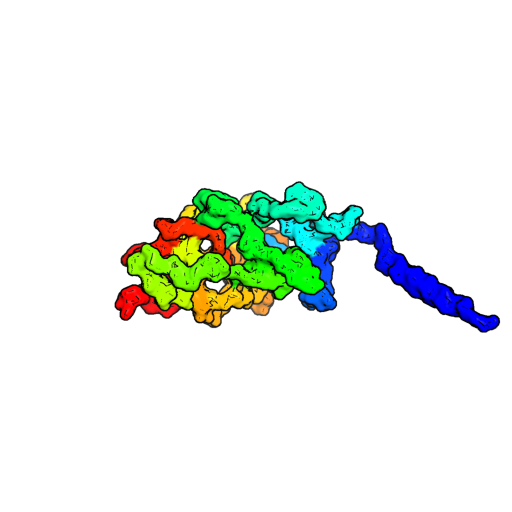
ATOM 830 N N . SER A 1 110 ? 18.822 -14.986 0.887 1.00 87.06 110 SER A N 1
ATOM 831 C CA . SER A 1 110 ? 17.395 -15.146 1.151 1.00 87.06 110 SER A CA 1
ATOM 832 C C . SER A 1 110 ? 16.650 -15.540 -0.120 1.00 87.06 110 SER A C 1
ATOM 834 O O . SER A 1 110 ? 16.992 -15.111 -1.217 1.00 87.06 110 SER A O 1
ATOM 836 N N . THR A 1 111 ? 15.595 -16.323 0.043 1.00 89.31 111 THR A N 1
ATOM 837 C CA . THR A 1 111 ? 14.662 -16.688 -1.028 1.00 89.31 111 THR A CA 1
ATOM 838 C C . THR A 1 111 ? 13.420 -15.806 -0.986 1.00 89.31 111 THR A C 1
ATOM 840 O O . THR A 1 111 ? 13.067 -15.277 0.070 1.00 89.31 111 THR A O 1
ATOM 843 N N . ILE A 1 112 ? 12.711 -15.712 -2.112 1.00 90.69 112 ILE A N 1
ATOM 844 C CA . ILE A 1 112 ? 11.417 -15.018 -2.192 1.00 90.69 112 ILE A CA 1
ATOM 845 C C . ILE A 1 112 ? 10.441 -15.578 -1.151 1.00 90.69 112 ILE A C 1
ATOM 847 O O . ILE A 1 112 ? 9.848 -14.810 -0.400 1.00 90.69 112 ILE A O 1
ATOM 851 N N . GLU A 1 113 ? 10.355 -16.907 -1.020 1.00 89.31 113 GLU A N 1
ATOM 852 C CA . GLU A 1 113 ? 9.486 -17.576 -0.042 1.00 89.31 113 GLU A CA 1
ATOM 853 C C . GLU A 1 113 ? 9.759 -17.121 1.404 1.00 89.31 113 GLU A C 1
ATOM 855 O O . GLU A 1 113 ? 8.844 -16.982 2.215 1.00 89.31 113 GLU A O 1
ATOM 860 N N . GLN A 1 114 ? 11.019 -16.858 1.762 1.00 88.44 114 GLN A N 1
ATOM 861 C CA . GLN A 1 114 ? 11.358 -16.370 3.101 1.00 88.44 114 GLN A CA 1
ATOM 862 C C . GLN A 1 114 ? 10.839 -14.954 3.346 1.00 88.44 114 GLN A C 1
ATOM 864 O O . GLN A 1 114 ? 10.312 -14.684 4.425 1.00 88.44 114 GLN A O 1
ATOM 869 N N . CYS A 1 115 ? 10.933 -14.074 2.351 1.00 86.62 115 CYS A N 1
ATOM 870 C CA . CYS A 1 115 ? 10.427 -12.708 2.440 1.00 86.62 115 CYS A CA 1
ATOM 871 C C . CYS A 1 115 ? 8.888 -12.680 2.450 1.00 86.62 115 CYS A C 1
ATOM 873 O O . CYS A 1 115 ? 8.270 -11.996 3.275 1.00 86.62 115 CYS A O 1
ATOM 875 N N . THR A 1 116 ? 8.247 -13.471 1.587 1.00 87.19 116 THR A N 1
ATOM 876 C CA . THR A 1 116 ? 6.788 -13.463 1.411 1.00 87.19 116 THR A CA 1
ATOM 877 C C . THR A 1 116 ? 6.026 -14.094 2.569 1.00 87.19 116 THR A C 1
ATOM 879 O O . THR A 1 116 ? 4.864 -13.748 2.754 1.00 87.19 116 THR A O 1
ATOM 882 N N . LYS A 1 117 ? 6.665 -14.880 3.453 1.00 83.38 117 LYS A N 1
ATOM 883 C CA . LYS A 1 117 ? 6.067 -15.306 4.742 1.00 83.38 117 LYS A CA 1
ATOM 884 C C . LYS A 1 117 ? 5.425 -14.156 5.518 1.00 83.38 117 LYS A C 1
ATOM 886 O O . LYS A 1 117 ? 4.452 -14.368 6.238 1.00 83.38 117 LYS A O 1
ATOM 891 N N . CYS A 1 118 ? 5.984 -12.957 5.377 1.00 79.31 118 CYS A N 1
ATOM 892 C CA . CYS A 1 118 ? 5.541 -11.765 6.086 1.00 79.31 118 CYS A CA 1
ATOM 893 C C . CYS A 1 118 ? 5.134 -10.632 5.153 1.00 79.31 118 CYS A C 1
ATOM 895 O O . CYS A 1 118 ? 4.183 -9.913 5.454 1.00 79.31 118 CYS A O 1
ATOM 897 N N . HIS A 1 119 ? 5.773 -10.520 3.991 1.00 81.88 119 HIS A N 1
ATOM 898 C CA . HIS A 1 119 ? 5.381 -9.558 2.965 1.00 81.88 119 HIS A CA 1
ATOM 899 C C . HIS A 1 119 ? 4.130 -9.969 2.170 1.00 81.88 119 HIS A C 1
ATOM 901 O O . HIS A 1 119 ? 3.665 -9.202 1.338 1.00 81.88 119 HIS A O 1
ATOM 907 N N . ILE A 1 120 ? 3.479 -11.098 2.487 1.00 78.88 120 ILE A N 1
ATOM 908 C CA . ILE A 1 120 ? 2.158 -11.461 1.932 1.00 78.88 120 ILE A CA 1
ATOM 909 C C . ILE A 1 120 ? 1.087 -10.378 2.154 1.00 78.88 120 ILE A C 1
ATOM 911 O O . ILE A 1 120 ? 0.121 -10.265 1.402 1.00 78.88 120 ILE A O 1
ATOM 915 N N . TYR A 1 121 ? 1.247 -9.536 3.179 1.00 77.75 121 TYR A N 1
ATOM 916 C CA . TYR A 1 121 ? 0.343 -8.409 3.399 1.00 77.75 121 TYR A CA 1
ATOM 917 C C . TYR A 1 121 ? 0.450 -7.332 2.313 1.00 77.75 121 TYR A C 1
ATOM 919 O O . TYR A 1 121 ? -0.494 -6.555 2.171 1.00 77.75 121 TYR A O 1
ATOM 927 N N . ASP A 1 122 ? 1.530 -7.288 1.529 1.00 79.56 122 ASP A N 1
ATOM 928 C CA . ASP A 1 122 ? 1.604 -6.429 0.347 1.00 79.56 122 ASP A CA 1
ATOM 929 C C . ASP A 1 122 ? 0.642 -6.908 -0.748 1.00 79.56 122 ASP A C 1
ATOM 931 O O . ASP A 1 122 ? -0.004 -6.072 -1.375 1.00 79.56 122 ASP A O 1
ATOM 935 N N . THR A 1 123 ? 0.377 -8.215 -0.870 1.00 84.00 123 THR A N 1
ATOM 936 C CA . THR A 1 123 ? -0.733 -8.717 -1.698 1.00 84.00 123 THR A CA 1
ATOM 937 C C . THR A 1 123 ? -2.059 -8.134 -1.219 1.00 84.00 123 THR A C 1
ATOM 939 O O . THR A 1 123 ? -2.781 -7.511 -1.989 1.00 84.00 123 THR A O 1
ATOM 942 N N . ILE A 1 124 ? -2.353 -8.215 0.083 1.00 84.31 124 ILE A N 1
ATOM 943 C CA . ILE A 1 124 ? -3.603 -7.675 0.644 1.00 84.31 124 ILE A CA 1
ATOM 944 C C . ILE A 1 124 ? -3.694 -6.154 0.451 1.00 84.31 124 ILE A C 1
ATOM 946 O O . ILE A 1 124 ? -4.772 -5.628 0.185 1.00 84.31 124 ILE A O 1
ATOM 950 N N . LYS A 1 125 ? -2.589 -5.419 0.589 1.00 85.38 125 LYS A N 1
ATOM 951 C CA . LYS A 1 125 ? -2.581 -3.954 0.488 1.00 85.38 125 LYS A CA 1
ATOM 952 C C . LYS A 1 125 ? -2.540 -3.434 -0.943 1.00 85.38 125 LYS A C 1
ATOM 954 O O . LYS A 1 125 ? -3.010 -2.323 -1.153 1.00 85.38 125 LYS A O 1
ATOM 959 N N . ARG A 1 126 ? -1.950 -4.155 -1.897 1.00 89.69 126 ARG A N 1
ATOM 960 C CA . ARG A 1 126 ? -1.548 -3.615 -3.216 1.00 89.69 126 ARG A CA 1
ATOM 961 C C . ARG A 1 126 ? -1.862 -4.536 -4.389 1.00 89.69 126 ARG A C 1
ATOM 963 O O . ARG A 1 126 ? -1.708 -4.125 -5.536 1.00 89.69 126 ARG A O 1
ATOM 970 N N . GLY A 1 127 ? -2.328 -5.755 -4.125 1.00 93.50 127 GLY A N 1
ATOM 971 C CA . GLY A 1 127 ? -2.558 -6.762 -5.157 1.00 93.50 127 GLY A CA 1
ATOM 972 C C . GLY A 1 127 ? -1.268 -7.276 -5.790 1.00 93.50 127 GLY A C 1
ATOM 973 O O . GLY A 1 127 ? -1.324 -7.784 -6.905 1.00 93.50 127 GLY A O 1
ATOM 974 N N . ASP A 1 128 ? -0.132 -7.115 -5.107 1.00 92.44 128 ASP A N 1
ATOM 975 C CA . ASP A 1 128 ? 1.172 -7.606 -5.553 1.00 92.44 128 ASP A CA 1
ATOM 976 C C . ASP A 1 128 ? 1.211 -9.137 -5.443 1.00 92.44 128 ASP A C 1
ATOM 978 O O . ASP A 1 128 ? 0.838 -9.705 -4.412 1.00 92.44 128 ASP A O 1
ATOM 982 N N . ILE A 1 129 ? 1.669 -9.798 -6.501 1.00 93.75 129 ILE A N 1
ATOM 983 C CA . ILE A 1 129 ? 2.002 -11.224 -6.527 1.00 93.75 129 ILE A CA 1
ATOM 984 C C . ILE A 1 129 ? 3.498 -11.354 -6.838 1.00 93.75 129 ILE A C 1
ATOM 986 O O . ILE A 1 129 ? 4.020 -10.629 -7.686 1.00 93.75 129 ILE A O 1
ATOM 990 N N . PHE A 1 130 ? 4.177 -12.233 -6.099 1.00 93.31 130 PHE A N 1
ATOM 991 C CA . PHE A 1 130 ? 5.635 -12.371 -6.079 1.00 93.31 130 PHE A CA 1
ATOM 992 C C . PHE A 1 130 ? 6.054 -13.750 -6.604 1.00 93.31 130 PHE A C 1
ATOM 994 O O . PHE A 1 130 ? 6.538 -14.590 -5.843 1.00 93.31 130 PHE A O 1
ATOM 1001 N N . ASP A 1 131 ? 5.828 -13.988 -7.891 1.00 93.69 131 ASP A N 1
ATOM 1002 C CA . ASP A 1 131 ? 6.234 -15.199 -8.606 1.00 93.69 131 ASP A CA 1
ATOM 1003 C C . ASP A 1 131 ? 6.682 -14.861 -10.038 1.00 93.69 131 ASP A C 1
ATOM 1005 O O . ASP A 1 131 ? 6.617 -13.707 -10.464 1.00 93.69 131 ASP A O 1
ATOM 1009 N N . GLU A 1 132 ? 7.189 -15.867 -10.752 1.00 95.50 132 GLU A N 1
ATOM 1010 C CA . GLU A 1 132 ? 7.722 -15.728 -12.113 1.00 95.50 132 GLU A CA 1
ATOM 1011 C C . GLU A 1 132 ? 6.655 -15.386 -13.161 1.00 95.50 132 GLU A C 1
ATOM 1013 O O . GLU A 1 132 ? 6.961 -14.727 -14.149 1.00 95.50 132 GLU A O 1
ATOM 1018 N N . ASP A 1 133 ? 5.398 -15.765 -12.928 1.00 94.88 133 ASP A N 1
ATOM 1019 C CA . ASP A 1 133 ? 4.304 -15.491 -13.862 1.00 94.88 133 ASP A CA 1
ATOM 1020 C C . ASP A 1 133 ? 3.836 -14.030 -13.782 1.00 94.88 133 ASP A C 1
ATOM 1022 O O . ASP A 1 133 ? 3.266 -13.497 -14.735 1.00 94.88 133 ASP A O 1
ATOM 1026 N N . ASN A 1 134 ? 4.047 -13.378 -12.634 1.00 95.25 134 ASN A N 1
ATOM 1027 C CA . ASN A 1 134 ? 3.507 -12.052 -12.346 1.00 95.25 134 ASN A CA 1
ATOM 1028 C C . ASN A 1 134 ? 4.573 -10.957 -12.194 1.00 95.25 134 ASN A C 1
ATOM 1030 O O . ASN A 1 134 ? 4.205 -9.784 -12.104 1.00 95.25 134 ASN A O 1
ATOM 1034 N N . ASP A 1 135 ? 5.865 -11.292 -12.146 1.00 96.69 135 ASP A N 1
ATOM 1035 C CA . ASP A 1 135 ? 6.949 -10.308 -12.073 1.00 96.69 135 ASP A CA 1
ATOM 1036 C C . ASP A 1 135 ? 8.147 -10.699 -12.951 1.00 96.69 135 ASP A C 1
ATOM 1038 O O . ASP A 1 135 ? 8.832 -11.693 -12.709 1.00 96.69 135 ASP A O 1
ATOM 1042 N N . ALA A 1 136 ? 8.442 -9.858 -13.944 1.00 97.31 136 ALA A N 1
ATOM 1043 C CA . ALA A 1 136 ? 9.522 -10.063 -14.900 1.00 97.31 136 ALA A CA 1
ATOM 1044 C C . ALA A 1 136 ? 10.907 -10.154 -14.237 1.00 97.31 136 ALA A C 1
ATOM 1046 O O . ALA A 1 136 ? 11.773 -10.872 -14.729 1.00 97.31 136 ALA A O 1
ATOM 1047 N N . HIS A 1 137 ? 11.139 -9.475 -13.110 1.00 96.75 137 HIS A N 1
ATOM 1048 C CA . HIS A 1 137 ? 12.423 -9.570 -12.411 1.00 96.75 137 HIS A CA 1
ATOM 1049 C C . HIS A 1 137 ? 12.566 -10.917 -11.703 1.00 96.75 137 HIS A C 1
ATOM 1051 O O . HIS A 1 137 ? 13.634 -11.530 -11.748 1.00 96.75 137 HIS A O 1
ATOM 1057 N N . ILE A 1 138 ? 11.483 -11.406 -11.091 1.00 96.19 138 ILE A N 1
ATOM 1058 C CA . ILE A 1 138 ? 11.456 -12.732 -10.463 1.00 96.19 138 ILE A CA 1
ATOM 1059 C C . ILE A 1 138 ? 11.624 -13.823 -11.524 1.00 96.19 138 ILE A C 1
ATOM 1061 O O . ILE A 1 138 ? 12.406 -14.748 -11.312 1.00 96.19 138 ILE A O 1
ATOM 1065 N N . ALA A 1 139 ? 10.976 -13.679 -12.684 1.00 97.06 139 ALA A N 1
ATOM 1066 C CA . ALA A 1 139 ? 11.136 -14.587 -13.822 1.00 97.06 139 ALA A CA 1
ATOM 1067 C C . ALA A 1 139 ? 12.593 -14.680 -14.312 1.00 97.06 139 ALA A C 1
ATOM 1069 O O . ALA A 1 139 ? 13.054 -15.737 -14.736 1.00 97.06 139 ALA A O 1
ATOM 1070 N N . MET A 1 140 ? 13.349 -13.584 -14.195 1.00 96.19 140 MET A N 1
ATOM 1071 C CA . MET A 1 140 ? 14.781 -13.530 -14.507 1.00 96.19 140 MET A CA 1
ATOM 1072 C C . MET A 1 140 ? 15.681 -14.043 -13.369 1.00 96.19 140 MET A C 1
ATOM 1074 O O . MET A 1 140 ? 16.906 -13.944 -13.449 1.00 96.19 140 MET A O 1
ATOM 1078 N N . GLY A 1 141 ? 15.097 -14.604 -12.308 1.00 95.06 141 GLY A N 1
ATOM 1079 C CA . GLY A 1 141 ? 15.812 -15.188 -11.178 1.00 95.06 141 GLY A CA 1
ATOM 1080 C C . GLY A 1 141 ? 16.225 -14.192 -10.094 1.00 95.06 141 GLY A C 1
ATOM 1081 O O . GLY A 1 141 ? 16.998 -14.568 -9.211 1.00 95.06 141 GLY A O 1
ATOM 1082 N N . MET A 1 142 ? 15.729 -12.948 -10.124 1.00 94.81 142 MET A N 1
ATOM 1083 C CA . MET A 1 142 ? 16.010 -11.975 -9.066 1.00 94.81 142 MET A CA 1
ATOM 1084 C C . MET A 1 142 ? 15.220 -12.296 -7.794 1.00 94.81 142 MET A C 1
ATOM 1086 O O . MET A 1 142 ? 14.019 -12.563 -7.815 1.00 94.81 142 MET A O 1
ATOM 1090 N N . GLY A 1 143 ? 15.898 -12.226 -6.654 1.00 92.12 143 GLY A N 1
ATOM 1091 C CA . GLY A 1 143 ? 15.306 -12.238 -5.327 1.00 92.12 143 GLY A CA 1
ATOM 1092 C C . GLY A 1 143 ? 15.084 -10.829 -4.777 1.00 92.12 143 GLY A C 1
ATOM 1093 O O . GLY A 1 143 ? 15.618 -9.833 -5.260 1.00 92.12 143 GLY A O 1
ATOM 1094 N N . CYS A 1 144 ? 14.334 -10.737 -3.677 1.00 90.19 144 CYS A N 1
ATOM 1095 C CA . CYS A 1 144 ? 13.987 -9.454 -3.060 1.00 90.19 144 CYS A CA 1
ATOM 1096 C C . CYS A 1 144 ? 15.226 -8.615 -2.701 1.00 90.19 144 CYS A C 1
ATOM 1098 O O . CYS A 1 144 ? 15.202 -7.396 -2.851 1.00 90.19 144 CYS A O 1
ATOM 1100 N N . SER A 1 145 ? 16.306 -9.266 -2.249 1.00 88.88 145 SER A N 1
ATOM 1101 C CA . SER A 1 145 ? 17.549 -8.614 -1.818 1.00 88.88 145 SER A CA 1
ATOM 1102 C C . SER A 1 145 ? 18.376 -8.009 -2.954 1.00 88.88 145 SER A C 1
ATOM 1104 O O . SER A 1 145 ? 19.301 -7.254 -2.670 1.00 88.88 145 SER A O 1
ATOM 1106 N N . ASP A 1 146 ? 18.077 -8.353 -4.210 1.00 90.31 146 ASP A N 1
ATOM 1107 C CA . ASP A 1 146 ? 18.796 -7.817 -5.372 1.00 90.31 146 ASP A CA 1
ATOM 1108 C C . ASP A 1 146 ? 18.368 -6.373 -5.661 1.00 90.31 146 ASP A C 1
ATOM 1110 O O . ASP A 1 146 ? 19.175 -5.556 -6.095 1.00 90.31 146 ASP A O 1
ATOM 1114 N N . CYS A 1 147 ? 17.114 -6.029 -5.340 1.00 89.06 147 CYS A N 1
ATOM 1115 C CA . CYS A 1 147 ? 16.662 -4.642 -5.279 1.00 89.06 147 CYS A CA 1
ATOM 1116 C C . CYS A 1 147 ? 16.789 -4.085 -3.860 1.00 89.06 147 CYS A C 1
ATOM 1118 O O . CYS A 1 147 ? 17.467 -3.079 -3.662 1.00 89.06 147 CYS A O 1
ATOM 1120 N N . HIS A 1 148 ? 16.163 -4.730 -2.867 1.00 87.62 148 HIS A N 1
ATOM 1121 C CA . HIS A 1 148 ? 16.251 -4.356 -1.453 1.00 87.62 148 HIS A CA 1
ATOM 1122 C C . HIS A 1 148 ? 17.628 -4.705 -0.896 1.00 87.62 148 HIS A C 1
ATOM 1124 O O . HIS A 1 148 ? 17.784 -5.638 -0.113 1.00 87.62 148 HIS A O 1
ATOM 1130 N N . GLU A 1 149 ? 18.638 -3.956 -1.315 1.00 84.19 149 GLU A N 1
ATOM 1131 C CA . GLU A 1 149 ? 20.015 -4.213 -0.938 1.00 84.19 149 GLU A CA 1
ATOM 1132 C C . GLU A 1 149 ? 20.205 -4.100 0.565 1.00 84.19 149 GLU A C 1
ATOM 1134 O O . GLU A 1 149 ? 19.677 -3.196 1.224 1.00 84.19 149 GLU A O 1
ATOM 1139 N N . ARG A 1 150 ? 21.018 -5.010 1.099 1.00 82.31 150 ARG A N 1
ATOM 1140 C CA . ARG A 1 150 ? 21.464 -4.925 2.480 1.00 82.31 150 ARG A CA 1
ATOM 1141 C C . ARG A 1 150 ? 22.437 -3.758 2.623 1.00 82.31 150 ARG A C 1
ATOM 1143 O O . ARG A 1 150 ? 23.512 -3.759 2.027 1.00 82.31 150 ARG A O 1
ATOM 1150 N N . LEU A 1 151 ? 22.082 -2.805 3.468 1.00 77.06 151 LEU A N 1
ATOM 1151 C CA . LEU A 1 151 ? 22.891 -1.654 3.827 1.00 77.06 151 LEU A CA 1
ATOM 1152 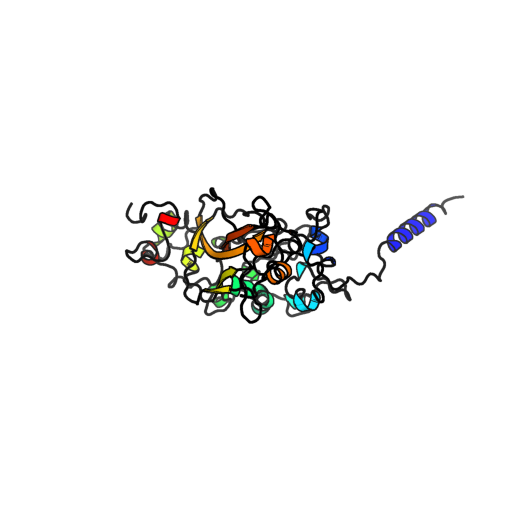C C . LEU A 1 151 ? 23.461 -1.835 5.232 1.00 77.06 151 LEU A C 1
ATOM 1154 O O . LEU A 1 151 ? 22.824 -2.413 6.115 1.00 77.06 151 LEU A O 1
ATOM 1158 N N . SER A 1 152 ? 24.659 -1.295 5.433 1.00 74.81 152 SER A N 1
ATOM 1159 C CA . SER A 1 152 ? 25.285 -1.199 6.747 1.00 74.81 152 SER A CA 1
ATOM 1160 C C . SER A 1 152 ? 25.293 0.253 7.204 1.00 74.81 152 SER A C 1
ATOM 1162 O O . SER A 1 152 ? 25.700 1.147 6.462 1.00 74.81 152 SER A O 1
ATOM 1164 N N . ASP A 1 153 ? 24.873 0.488 8.440 1.00 66.44 153 ASP A N 1
ATOM 1165 C CA . ASP A 1 153 ? 24.996 1.769 9.119 1.00 66.44 153 ASP A CA 1
ATOM 1166 C C . ASP A 1 153 ? 25.536 1.573 10.553 1.00 66.44 153 ASP A C 1
ATOM 1168 O O . ASP A 1 153 ? 25.747 0.435 10.984 1.00 66.44 153 ASP A O 1
ATOM 1172 N N . PRO A 1 154 ? 25.807 2.653 11.311 1.00 65.19 154 PRO A N 1
ATOM 1173 C CA . PRO A 1 154 ? 26.339 2.533 12.670 1.00 65.19 154 PRO A CA 1
ATOM 1174 C C . PRO A 1 154 ? 25.440 1.765 13.655 1.00 65.19 154 PRO A C 1
ATOM 1176 O O . PRO A 1 154 ? 25.913 1.367 14.717 1.00 65.19 154 PRO A O 1
ATOM 1179 N N . ASN A 1 155 ? 24.156 1.578 13.331 1.00 58.16 155 ASN A N 1
ATOM 1180 C CA . ASN A 1 155 ? 23.150 0.953 14.186 1.00 58.16 155 ASN A CA 1
ATOM 1181 C C . ASN A 1 155 ? 22.817 -0.489 13.758 1.00 58.16 155 ASN A C 1
ATOM 1183 O O . ASN A 1 155 ? 22.358 -1.275 14.590 1.00 58.16 155 ASN A O 1
ATOM 1187 N N . SER A 1 156 ? 23.010 -0.849 12.483 1.00 65.75 156 SER A N 1
ATOM 1188 C CA . SER A 1 156 ? 22.747 -2.189 11.953 1.00 65.75 156 SER A CA 1
ATOM 1189 C C . SER A 1 156 ? 23.511 -2.480 10.658 1.00 65.75 156 SER A C 1
ATOM 1191 O O . SER A 1 156 ? 23.557 -1.664 9.745 1.00 65.75 156 SER A O 1
ATOM 1193 N N . ASP A 1 157 ? 24.031 -3.700 10.533 1.00 70.19 157 ASP A N 1
ATOM 1194 C CA . ASP A 1 157 ? 24.584 -4.273 9.298 1.00 70.19 157 ASP A CA 1
ATOM 1195 C C . ASP A 1 157 ? 23.552 -5.081 8.479 1.00 70.19 157 ASP A C 1
ATOM 1197 O O . ASP A 1 157 ? 23.911 -5.736 7.502 1.00 70.19 157 ASP A O 1
ATOM 1201 N N . HIS A 1 158 ? 22.276 -5.048 8.882 1.00 78.56 158 HIS A N 1
ATOM 1202 C CA . HIS A 1 158 ? 21.142 -5.762 8.277 1.00 78.56 158 HIS A CA 1
ATOM 1203 C C . HIS A 1 158 ? 19.955 -4.819 8.017 1.00 78.56 158 HIS A C 1
ATOM 1205 O O . HIS A 1 158 ? 18.789 -5.204 8.127 1.00 78.56 158 HIS A O 1
ATOM 1211 N N . GLN A 1 159 ? 20.252 -3.563 7.687 1.00 75.56 159 GLN A N 1
ATOM 1212 C CA . GLN A 1 159 ? 19.275 -2.645 7.108 1.00 75.56 159 GLN A CA 1
ATOM 1213 C C . GLN A 1 159 ? 19.012 -3.045 5.655 1.00 75.56 159 GLN A C 1
ATOM 1215 O O . GLN A 1 159 ? 19.908 -3.544 4.984 1.00 75.56 159 GLN A O 1
ATOM 1220 N N . PHE A 1 160 ? 17.802 -2.815 5.159 1.00 80.25 160 PHE A N 1
ATOM 1221 C CA . PHE A 1 160 ? 17.452 -3.055 3.760 1.00 80.25 160 PHE A CA 1
ATOM 1222 C C . PHE A 1 160 ? 16.993 -1.748 3.128 1.00 80.25 160 PHE A C 1
ATOM 1224 O O . PHE A 1 160 ? 16.229 -1.002 3.748 1.00 80.25 160 PHE A O 1
ATOM 1231 N N . ALA A 1 161 ? 17.440 -1.481 1.900 1.00 80.25 161 ALA A N 1
ATOM 1232 C CA . ALA A 1 161 ? 17.008 -0.314 1.145 1.00 80.25 161 ALA A CA 1
ATOM 1233 C C . ALA A 1 161 ? 15.474 -0.287 1.053 1.00 80.25 161 ALA A C 1
ATOM 1235 O O . ALA A 1 161 ? 14.835 -1.262 0.657 1.00 80.25 161 ALA A O 1
ATOM 1236 N N . ARG A 1 162 ? 14.870 0.832 1.460 1.00 72.12 162 ARG A N 1
ATOM 1237 C CA . ARG A 1 162 ? 13.419 0.924 1.681 1.00 72.12 162 ARG A CA 1
ATOM 1238 C C . ARG A 1 162 ? 12.623 1.199 0.406 1.00 72.12 162 ARG A C 1
ATOM 1240 O O . ARG A 1 162 ? 11.467 0.799 0.298 1.00 72.12 162 ARG A O 1
ATOM 1247 N N . GLY A 1 163 ? 13.227 1.923 -0.532 1.00 72.12 163 GLY A N 1
ATOM 1248 C CA . GLY A 1 163 ? 12.521 2.479 -1.685 1.00 72.12 163 GLY A CA 1
ATOM 1249 C C . GLY A 1 163 ? 11.636 3.676 -1.334 1.00 72.12 163 GLY A C 1
ATOM 1250 O O . GLY A 1 163 ? 11.625 4.164 -0.204 1.00 72.12 163 GLY A O 1
ATOM 1251 N N . TYR A 1 164 ? 10.869 4.146 -2.319 1.00 67.25 164 TYR A N 1
ATOM 1252 C CA . TYR A 1 164 ? 10.002 5.328 -2.208 1.00 67.25 164 TYR A CA 1
ATOM 1253 C C . TYR A 1 164 ? 8.612 5.042 -1.610 1.00 67.25 164 TYR A C 1
ATOM 1255 O O . TYR A 1 164 ? 7.699 5.858 -1.764 1.00 67.25 164 TYR A O 1
ATOM 1263 N N . ALA A 1 165 ? 8.428 3.900 -0.937 1.00 69.19 165 ALA A N 1
ATOM 1264 C CA . ALA A 1 165 ? 7.138 3.501 -0.381 1.00 69.19 165 ALA A CA 1
ATOM 1265 C C . ALA A 1 165 ? 6.595 4.568 0.585 1.00 69.19 165 ALA A C 1
ATOM 1267 O O . ALA A 1 165 ? 7.219 4.893 1.601 1.00 69.19 165 ALA A O 1
ATOM 1268 N N . VAL A 1 166 ? 5.418 5.105 0.257 1.00 72.75 166 VAL A N 1
ATOM 1269 C CA . VAL A 1 166 ? 4.810 6.236 0.972 1.00 72.75 166 VAL A CA 1
ATOM 1270 C C . VAL A 1 166 ? 4.229 5.845 2.336 1.00 72.75 166 VAL A C 1
ATOM 1272 O O . VAL A 1 166 ? 4.091 6.683 3.221 1.00 72.75 166 VAL A O 1
ATOM 1275 N N . ASP A 1 167 ? 3.905 4.564 2.530 1.00 65.75 167 ASP A N 1
ATOM 1276 C CA . ASP A 1 167 ? 3.270 4.034 3.742 1.00 65.75 167 ASP A CA 1
ATOM 1277 C C . ASP A 1 167 ? 4.261 3.431 4.747 1.00 65.75 167 ASP A C 1
ATOM 1279 O O . ASP A 1 167 ? 3.871 2.765 5.705 1.00 65.75 167 ASP A O 1
ATOM 1283 N N . THR A 1 168 ? 5.552 3.685 4.548 1.00 62.69 168 THR A N 1
ATOM 1284 C CA . THR A 1 168 ? 6.587 3.424 5.547 1.00 62.69 168 THR A CA 1
ATOM 1285 C C . THR A 1 168 ? 6.982 4.764 6.172 1.00 62.69 168 THR A C 1
ATOM 1287 O O . THR A 1 168 ? 7.102 5.780 5.495 1.00 62.69 168 THR A O 1
ATOM 1290 N N . THR A 1 169 ? 7.107 4.838 7.490 1.00 52.88 169 THR A N 1
ATOM 1291 C CA . THR A 1 169 ? 7.264 6.133 8.195 1.00 52.88 169 THR A CA 1
ATOM 1292 C C . THR A 1 169 ? 8.528 6.183 9.039 1.00 52.88 169 THR A C 1
ATOM 1294 O O . THR A 1 169 ? 8.828 7.194 9.669 1.00 52.88 169 THR A O 1
ATOM 1297 N N . GLU A 1 170 ? 9.307 5.103 8.998 1.00 58.81 170 GLU A N 1
ATOM 1298 C CA . GLU A 1 170 ? 10.504 4.940 9.800 1.00 58.81 170 GLU A CA 1
ATOM 1299 C C . GLU A 1 170 ? 11.672 5.705 9.173 1.00 58.81 170 GLU A C 1
ATOM 1301 O O . GLU A 1 170 ? 12.170 5.349 8.101 1.00 58.81 170 GLU A O 1
ATOM 1306 N N . ALA A 1 171 ? 12.081 6.781 9.845 1.00 57.88 171 ALA A N 1
ATOM 1307 C CA . ALA A 1 171 ? 13.180 7.643 9.421 1.00 57.88 171 ALA A CA 1
ATOM 1308 C C . ALA A 1 171 ? 14.548 6.959 9.571 1.00 57.88 171 ALA A C 1
ATOM 1310 O O . ALA A 1 171 ? 15.517 7.381 8.943 1.00 57.88 171 ALA A O 1
ATOM 1311 N N . THR A 1 172 ? 14.634 5.902 10.388 1.00 53.62 172 THR A N 1
ATOM 1312 C CA . THR A 1 172 ? 15.868 5.122 10.557 1.00 53.62 172 THR A CA 1
ATOM 1313 C C . THR A 1 172 ? 16.145 4.166 9.396 1.00 53.62 172 THR A C 1
ATOM 1315 O O . THR A 1 172 ? 17.264 3.672 9.286 1.00 53.62 172 THR A O 1
ATOM 1318 N N . MET A 1 173 ? 15.179 3.927 8.501 1.00 62.12 173 MET A N 1
ATOM 1319 C CA . MET A 1 173 ? 15.420 3.158 7.279 1.00 62.12 173 MET A CA 1
ATOM 1320 C C . MET A 1 173 ? 16.090 4.029 6.216 1.00 62.12 173 MET A C 1
ATOM 1322 O O . MET A 1 173 ? 15.535 5.047 5.801 1.00 62.12 173 MET A O 1
ATOM 1326 N N . LYS A 1 174 ? 17.283 3.625 5.773 1.00 59.53 174 LYS A N 1
ATOM 1327 C CA . LYS A 1 174 ? 18.097 4.368 4.797 1.00 59.53 174 LYS A CA 1
ATOM 1328 C C . LYS A 1 174 ? 18.117 3.676 3.435 1.00 59.53 174 LYS A C 1
ATOM 1330 O O . LYS A 1 174 ? 17.819 2.494 3.316 1.00 59.53 174 LYS A O 1
ATOM 1335 N N . GLY A 1 175 ? 18.510 4.432 2.413 1.00 66.88 175 GLY A N 1
ATOM 1336 C CA . GLY A 1 175 ? 18.658 3.944 1.043 1.00 66.88 175 GLY A CA 1
ATOM 1337 C C . GLY A 1 175 ? 17.365 3.968 0.236 1.00 66.88 175 GLY A C 1
ATOM 1338 O O . GLY A 1 175 ? 16.265 3.795 0.763 1.00 66.88 175 GLY A O 1
ATOM 1339 N N . THR A 1 176 ? 17.517 4.196 -1.065 1.00 71.12 176 THR A N 1
ATOM 1340 C CA . THR A 1 176 ? 16.407 4.252 -2.012 1.00 71.12 176 THR A CA 1
ATOM 1341 C C . THR A 1 176 ? 16.577 3.215 -3.111 1.00 71.12 176 THR A C 1
ATOM 1343 O O . THR A 1 176 ? 17.694 2.856 -3.476 1.00 71.12 176 THR A O 1
ATOM 1346 N N . LEU A 1 177 ? 15.444 2.761 -3.632 1.00 78.31 177 LEU A N 1
ATOM 1347 C CA . LEU A 1 177 ? 15.336 1.858 -4.766 1.00 78.31 177 LEU A CA 1
ATOM 1348 C C . LEU A 1 177 ? 15.004 2.695 -5.986 1.00 78.31 177 LEU A C 1
ATOM 1350 O O . LEU A 1 177 ? 14.110 3.539 -5.927 1.00 78.31 177 LEU A O 1
ATOM 1354 N N . SER A 1 178 ? 15.707 2.458 -7.083 1.00 82.81 178 SER A N 1
ATOM 1355 C CA . SER A 1 178 ? 15.411 3.114 -8.347 1.00 82.81 178 SER A CA 1
ATOM 1356 C C . SER A 1 178 ? 15.633 2.154 -9.498 1.00 82.81 178 SER A C 1
ATOM 1358 O O . SER A 1 178 ? 16.638 1.445 -9.523 1.00 82.81 178 SER A O 1
ATOM 1360 N N . CYS A 1 179 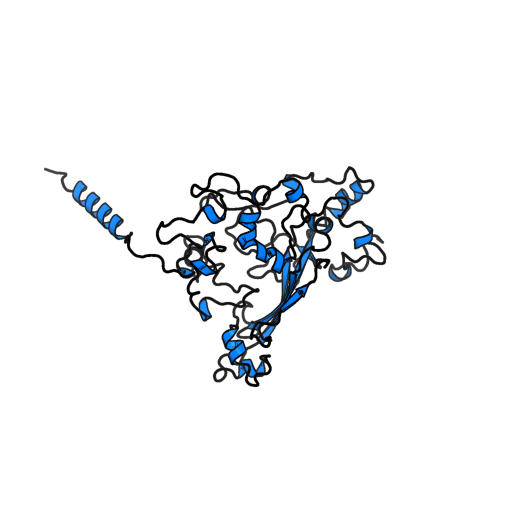? 14.725 2.183 -10.472 1.00 89.69 179 CYS A N 1
ATOM 1361 C CA . CYS A 1 179 ? 14.840 1.414 -11.709 1.00 89.69 179 CYS A CA 1
ATOM 1362 C C . CYS A 1 179 ? 16.149 1.751 -12.442 1.00 89.69 179 CYS A C 1
ATOM 1364 O O . CYS A 1 179 ? 16.820 0.862 -12.955 1.00 89.69 179 CYS A O 1
ATOM 1366 N N . ILE A 1 180 ? 16.580 3.018 -12.392 1.00 89.25 180 ILE A N 1
ATOM 1367 C CA . ILE A 1 180 ? 17.771 3.503 -13.112 1.00 89.25 180 ILE A CA 1
ATOM 1368 C C . ILE A 1 180 ? 19.102 2.996 -12.536 1.00 89.25 180 ILE A C 1
ATOM 1370 O O . ILE A 1 180 ? 20.173 3.340 -13.022 1.00 89.25 180 ILE A O 1
ATOM 1374 N N . LYS A 1 181 ? 19.061 2.219 -11.447 1.00 89.06 181 LYS A N 1
ATOM 1375 C CA . LYS A 1 181 ? 20.256 1.546 -10.938 1.00 89.06 181 LYS A CA 1
ATOM 1376 C C . LYS A 1 181 ? 20.710 0.421 -11.876 1.00 89.06 181 LYS A C 1
ATOM 1378 O O . LYS A 1 181 ? 21.904 0.148 -11.951 1.00 89.06 181 LYS A O 1
ATOM 1383 N N . CYS A 1 182 ? 19.761 -0.219 -12.558 1.00 92.19 182 CYS A N 1
ATOM 1384 C CA . CYS A 1 182 ? 20.011 -1.324 -13.484 1.00 92.19 182 CYS A CA 1
ATOM 1385 C C . CYS A 1 182 ? 19.562 -1.000 -14.914 1.00 92.19 182 CYS A C 1
ATOM 1387 O O . CYS A 1 182 ? 20.135 -1.533 -15.858 1.00 92.19 182 CYS A O 1
ATOM 1389 N N . HIS A 1 183 ? 18.566 -0.130 -15.077 1.00 93.25 183 HIS A N 1
ATOM 1390 C CA . HIS A 1 183 ? 18.102 0.341 -16.377 1.00 93.25 183 HIS A CA 1
ATOM 1391 C C . HIS A 1 183 ? 18.762 1.670 -16.743 1.00 93.25 183 HIS A C 1
ATOM 1393 O O . HIS A 1 183 ? 19.061 2.487 -15.872 1.00 93.25 183 HIS A O 1
ATOM 1399 N N . GLU A 1 184 ? 18.959 1.907 -18.035 1.00 91.56 184 GLU A N 1
ATOM 1400 C CA . GLU A 1 184 ? 19.414 3.208 -18.520 1.00 91.56 184 GLU A CA 1
ATOM 1401 C C . GLU A 1 184 ? 18.379 4.301 -18.213 1.00 91.56 184 GLU A C 1
ATOM 1403 O O . GLU A 1 184 ? 17.189 4.030 -18.047 1.00 91.56 184 GLU A O 1
ATOM 1408 N N . GLU A 1 185 ? 18.822 5.560 -18.147 1.00 87.62 185 GLU A N 1
ATOM 1409 C CA . GLU A 1 185 ? 17.918 6.701 -17.940 1.00 87.62 185 GLU A CA 1
ATOM 1410 C C . GLU A 1 185 ? 16.935 6.879 -19.110 1.00 87.62 185 GLU A C 1
ATOM 1412 O O . GLU A 1 185 ? 15.819 7.361 -18.913 1.00 87.62 185 GLU A O 1
ATOM 1417 N N . LYS A 1 186 ? 17.346 6.443 -20.308 1.00 92.31 186 LYS A N 1
ATOM 1418 C CA . LYS A 1 186 ? 16.569 6.458 -21.550 1.00 92.31 186 LYS A CA 1
ATOM 1419 C C . LYS A 1 186 ? 16.452 5.043 -22.139 1.00 92.31 186 LYS A C 1
ATOM 1421 O O . LYS A 1 186 ? 17.147 4.725 -23.105 1.00 92.31 186 LYS A O 1
ATOM 1426 N N . PRO A 1 187 ? 15.669 4.149 -21.512 1.00 93.38 187 PRO A N 1
ATOM 1427 C CA . PRO A 1 187 ? 15.708 2.726 -21.830 1.00 93.38 187 PRO A CA 1
ATOM 1428 C C . PRO A 1 187 ? 14.874 2.344 -23.063 1.00 93.38 187 PRO A C 1
ATOM 1430 O O . PRO A 1 187 ? 14.843 1.167 -23.413 1.00 93.38 187 PRO A O 1
ATOM 1433 N N . HIS A 1 188 ? 14.182 3.287 -23.713 1.00 95.50 188 HIS A N 1
ATOM 1434 C CA . HIS A 1 188 ? 13.203 2.978 -24.762 1.00 95.50 188 HIS A CA 1
ATOM 1435 C C . HIS A 1 188 ? 13.757 3.121 -26.186 1.00 95.50 188 HIS A C 1
ATOM 1437 O O . HIS A 1 188 ? 12.988 3.093 -27.140 1.00 95.50 188 HIS A O 1
ATOM 1443 N N . SER A 1 189 ? 15.076 3.243 -26.356 1.00 89.62 189 SER A N 1
ATOM 1444 C CA . SER A 1 189 ? 15.730 3.483 -27.656 1.00 89.62 189 SER A CA 1
ATOM 1445 C C . SER A 1 189 ? 15.472 2.416 -28.730 1.00 89.62 189 SER A C 1
ATOM 1447 O O . SER A 1 189 ? 15.694 2.677 -29.910 1.00 89.62 189 SER A O 1
ATOM 1449 N N . SER A 1 190 ? 15.005 1.227 -28.342 1.00 89.12 190 SER A N 1
ATOM 1450 C CA . SER A 1 190 ? 14.636 0.135 -29.248 1.00 89.12 190 SER A CA 1
ATOM 1451 C C . SER A 1 190 ? 13.205 0.215 -29.796 1.00 89.12 190 SER A C 1
ATOM 1453 O O . SER A 1 190 ? 12.843 -0.620 -30.622 1.00 89.12 190 SER A O 1
ATOM 1455 N N . LEU A 1 191 ? 12.391 1.167 -29.331 1.00 90.50 191 LEU A N 1
ATOM 1456 C CA . LEU A 1 191 ? 11.006 1.366 -29.762 1.00 90.50 191 LEU A CA 1
ATOM 1457 C C . LEU A 1 191 ? 10.912 2.550 -30.728 1.00 90.50 191 LEU A C 1
ATOM 1459 O O . LEU A 1 191 ? 11.612 3.549 -30.546 1.00 90.50 191 LEU A O 1
ATOM 1463 N N . ASP A 1 192 ? 9.993 2.480 -31.692 1.00 91.88 192 ASP A N 1
ATOM 1464 C CA . ASP A 1 192 ? 9.741 3.575 -32.639 1.00 91.88 192 ASP A CA 1
ATOM 1465 C C . ASP A 1 192 ? 9.332 4.867 -31.902 1.00 91.88 192 ASP A C 1
ATOM 1467 O O . ASP A 1 192 ? 9.775 5.965 -32.239 1.00 91.88 192 ASP A O 1
ATOM 1471 N N . GLU A 1 193 ? 8.556 4.749 -30.820 1.00 89.81 193 GLU A N 1
ATOM 1472 C CA . GLU A 1 193 ? 8.140 5.864 -29.961 1.00 89.81 193 GLU A CA 1
ATOM 1473 C C . GLU A 1 193 ? 9.143 6.192 -28.838 1.00 89.81 193 GLU A C 1
ATOM 1475 O O . GLU A 1 193 ? 8.868 7.037 -27.976 1.00 89.81 193 GLU A O 1
ATOM 1480 N N . GLY A 1 194 ? 10.313 5.547 -28.834 1.00 92.19 194 GLY A N 1
ATOM 1481 C CA . GLY A 1 194 ? 11.292 5.583 -27.749 1.00 92.19 194 GLY A CA 1
ATOM 1482 C C . GLY A 1 194 ? 11.708 6.985 -27.320 1.00 92.19 194 GLY A C 1
ATOM 1483 O O . GLY A 1 194 ? 11.680 7.317 -26.134 1.00 92.19 194 GLY A O 1
ATOM 1484 N N . GLU A 1 195 ? 12.002 7.858 -28.287 1.00 92.81 195 GLU A N 1
ATOM 1485 C CA . GLU A 1 195 ? 12.383 9.246 -28.011 1.00 92.81 195 GLU A CA 1
ATOM 1486 C C . GLU A 1 195 ? 11.274 10.014 -27.275 1.00 92.81 195 GLU A C 1
ATOM 1488 O O . GLU A 1 195 ? 11.553 10.785 -26.352 1.00 92.81 195 GLU A O 1
ATOM 1493 N N . THR A 1 196 ? 10.005 9.781 -27.622 1.00 92.44 196 THR A N 1
ATOM 1494 C CA . THR A 1 196 ? 8.863 10.424 -26.955 1.00 92.44 196 THR A CA 1
ATOM 1495 C C . THR A 1 196 ? 8.705 9.916 -25.523 1.00 92.44 196 THR A C 1
ATOM 1497 O O . THR A 1 196 ? 8.463 10.706 -24.602 1.00 92.44 196 THR A O 1
ATOM 1500 N N . LEU A 1 197 ? 8.874 8.612 -25.300 1.00 93.94 197 LEU A N 1
ATOM 1501 C CA . LEU A 1 197 ? 8.830 8.024 -23.960 1.00 93.94 197 LEU A CA 1
ATOM 1502 C C . LEU A 1 197 ? 9.962 8.582 -23.081 1.00 93.94 197 LEU A C 1
ATOM 1504 O O . LEU A 1 197 ? 9.716 9.085 -21.981 1.00 93.94 197 LEU A O 1
ATOM 1508 N N . ASP A 1 198 ? 11.184 8.604 -23.600 1.00 93.62 198 ASP A N 1
ATOM 1509 C CA . ASP A 1 198 ? 12.371 9.021 -22.856 1.00 93.62 198 ASP A CA 1
ATOM 1510 C C . ASP A 1 198 ? 12.422 10.527 -22.577 1.00 93.62 198 ASP A C 1
ATOM 1512 O O . ASP A 1 198 ? 12.854 10.953 -21.503 1.00 93.62 198 ASP A O 1
ATOM 1516 N N . THR A 1 199 ? 11.973 11.364 -23.514 1.00 88.19 199 THR A N 1
ATOM 1517 C CA . THR A 1 199 ? 12.083 12.826 -23.371 1.00 88.19 199 THR A CA 1
ATOM 1518 C C . THR A 1 199 ? 10.852 13.470 -22.739 1.00 88.19 199 THR A C 1
ATOM 1520 O O . THR A 1 199 ? 10.986 14.440 -21.984 1.00 88.19 199 THR A O 1
ATOM 1523 N N . ARG A 1 200 ? 9.647 12.944 -23.000 1.00 87.00 200 ARG A N 1
ATOM 1524 C CA . ARG A 1 200 ? 8.387 13.535 -22.517 1.00 87.00 200 ARG A CA 1
ATOM 1525 C C . ARG A 1 200 ? 7.820 12.807 -21.304 1.00 87.00 200 ARG A C 1
ATOM 1527 O O . ARG A 1 200 ? 7.368 13.473 -20.372 1.00 87.00 200 ARG A O 1
ATOM 1534 N N . HIS A 1 201 ? 7.881 11.474 -21.273 1.00 93.12 201 HIS A N 1
ATOM 1535 C CA . HIS A 1 201 ? 7.197 10.690 -20.241 1.00 93.12 201 HIS A CA 1
ATOM 1536 C C . HIS A 1 201 ? 8.055 10.459 -19.008 1.00 93.12 201 HIS A C 1
ATOM 1538 O O . HIS A 1 201 ? 7.622 10.821 -17.919 1.00 93.12 201 HIS A O 1
ATOM 1544 N N . VAL A 1 202 ? 9.275 9.929 -19.140 1.00 90.25 202 VAL A N 1
ATOM 1545 C CA . VAL A 1 202 ? 10.115 9.558 -17.980 1.00 90.25 202 VAL A CA 1
ATOM 1546 C C . VAL A 1 202 ? 10.343 10.739 -17.021 1.00 90.25 202 VAL A C 1
ATOM 1548 O O . VAL A 1 202 ? 10.489 10.541 -15.814 1.00 90.25 202 VAL A O 1
ATOM 1551 N N . ASN A 1 203 ? 10.278 11.982 -17.506 1.00 85.00 203 ASN A N 1
ATOM 1552 C CA . ASN A 1 203 ? 10.365 13.197 -16.690 1.00 85.00 203 ASN A CA 1
ATOM 1553 C C . ASN A 1 203 ? 9.150 13.457 -15.783 1.00 85.00 203 ASN A C 1
ATOM 1555 O O . ASN A 1 203 ? 9.292 14.100 -14.743 1.00 85.00 203 ASN A O 1
ATOM 1559 N N . LYS A 1 204 ? 7.960 12.980 -16.158 1.00 88.06 204 LYS A N 1
ATOM 1560 C CA . LYS A 1 204 ? 6.682 13.241 -15.469 1.00 88.06 204 LYS A CA 1
ATOM 1561 C C . LYS A 1 204 ? 5.983 11.978 -14.977 1.00 88.06 204 LYS A C 1
ATOM 1563 O O . LYS A 1 204 ? 5.111 12.068 -14.120 1.00 88.06 204 LYS A O 1
ATOM 1568 N N . ILE A 1 205 ? 6.374 10.812 -15.469 1.00 91.31 205 ILE A N 1
ATOM 1569 C CA . ILE A 1 205 ? 5.756 9.515 -15.212 1.00 91.31 205 ILE A CA 1
ATOM 1570 C C . ILE A 1 205 ? 6.813 8.597 -14.601 1.00 91.31 205 ILE A C 1
ATOM 1572 O O . ILE A 1 205 ? 7.924 8.474 -15.115 1.00 91.31 205 ILE A O 1
ATOM 1576 N N . ALA A 1 206 ? 6.504 7.978 -13.462 1.00 91.62 206 ALA A N 1
ATOM 1577 C CA . ALA A 1 206 ? 7.381 6.969 -12.878 1.00 91.62 206 ALA A CA 1
ATOM 1578 C C . ALA A 1 206 ? 7.359 5.686 -13.721 1.00 91.62 206 ALA A C 1
ATOM 1580 O O . ALA A 1 206 ? 6.300 5.309 -14.209 1.00 91.62 206 ALA A O 1
ATOM 1581 N N . CYS A 1 207 ? 8.477 4.961 -13.825 1.00 93.75 207 CYS A N 1
ATOM 1582 C CA . CYS A 1 207 ? 8.554 3.714 -14.606 1.00 93.75 207 CYS A CA 1
ATOM 1583 C C . CYS A 1 207 ? 7.441 2.723 -14.214 1.00 93.75 207 CYS A C 1
ATOM 1585 O O . CYS A 1 207 ? 6.746 2.165 -15.058 1.00 93.75 207 CYS A O 1
ATOM 1587 N N . VAL A 1 208 ? 7.193 2.586 -12.908 1.00 93.50 208 VAL A N 1
ATOM 1588 C CA . VAL A 1 208 ? 6.151 1.710 -12.355 1.00 93.50 208 VAL A CA 1
ATOM 1589 C C . VAL A 1 208 ? 4.728 2.088 -12.783 1.00 93.50 208 VAL A C 1
ATOM 1591 O O . VAL A 1 208 ? 3.850 1.235 -12.741 1.00 93.50 208 VAL A O 1
ATOM 1594 N N . THR A 1 209 ? 4.473 3.322 -13.227 1.00 94.62 209 THR A N 1
ATOM 1595 C CA . THR A 1 209 ? 3.154 3.732 -13.739 1.00 94.62 209 THR A CA 1
ATOM 1596 C C . THR A 1 209 ? 2.790 2.970 -15.008 1.00 94.62 209 THR A C 1
ATOM 1598 O O . THR A 1 209 ? 1.660 2.496 -15.101 1.00 94.62 209 THR A O 1
ATOM 1601 N N . CYS A 1 210 ? 3.743 2.793 -15.929 1.00 95.44 210 CYS A N 1
ATOM 1602 C CA . CYS A 1 210 ? 3.536 2.044 -17.171 1.00 95.44 210 CYS A CA 1
ATOM 1603 C C . CYS A 1 210 ? 3.741 0.536 -16.973 1.00 95.44 210 CYS A C 1
ATOM 1605 O O . CYS A 1 210 ? 2.993 -0.270 -17.518 1.00 95.44 210 CYS A O 1
ATOM 1607 N N . HIS A 1 211 ? 4.734 0.156 -16.161 1.00 96.44 211 HIS A N 1
ATOM 1608 C CA . HIS A 1 211 ? 5.224 -1.222 -16.094 1.00 96.44 211 HIS A CA 1
ATOM 1609 C C . HIS A 1 211 ? 4.554 -2.117 -15.038 1.00 96.44 211 HIS A C 1
ATOM 1611 O O . HIS A 1 211 ? 4.821 -3.309 -15.020 1.00 96.44 211 HIS A O 1
ATOM 1617 N N . THR A 1 212 ? 3.696 -1.604 -14.148 1.00 94.44 212 THR A N 1
ATOM 1618 C CA . THR A 1 212 ? 2.992 -2.456 -13.153 1.00 94.44 212 THR A CA 1
ATOM 1619 C C . THR A 1 212 ? 1.634 -2.976 -13.628 1.00 94.44 212 THR A C 1
ATOM 1621 O O . THR A 1 212 ? 1.077 -3.882 -13.004 1.00 94.44 212 THR A O 1
ATOM 1624 N N . GLY A 1 213 ? 1.082 -2.403 -14.701 1.00 94.31 213 GLY A N 1
ATOM 1625 C CA . GLY A 1 213 ? -0.142 -2.877 -15.339 1.00 94.31 213 GLY A CA 1
ATOM 1626 C C . GLY A 1 213 ? -1.382 -2.983 -14.439 1.00 94.31 213 GLY A C 1
ATOM 1627 O O . GLY A 1 213 ? -1.502 -2.378 -13.367 1.00 94.31 213 GLY A O 1
ATOM 1628 N N . LYS A 1 214 ? -2.338 -3.797 -14.903 1.00 95.81 214 LYS A N 1
ATOM 1629 C CA . LYS A 1 214 ? -3.471 -4.272 -14.097 1.00 95.81 214 LYS A CA 1
ATOM 1630 C C . LYS A 1 214 ? -2.953 -5.167 -12.980 1.00 95.81 214 LYS A C 1
ATOM 1632 O O . LYS A 1 214 ? -2.117 -6.033 -13.206 1.00 95.81 214 LYS A O 1
ATOM 1637 N N . ARG A 1 215 ? -3.484 -4.997 -11.770 1.00 96.31 215 ARG A N 1
ATOM 1638 C CA . ARG A 1 215 ? -2.972 -5.731 -10.611 1.00 96.31 215 ARG A CA 1
ATOM 1639 C C . ARG A 1 215 ? -3.433 -7.190 -10.626 1.00 96.31 215 ARG A C 1
ATOM 1641 O O . ARG A 1 215 ? -4.643 -7.430 -10.738 1.00 96.31 215 ARG A O 1
ATOM 1648 N N . PRO A 1 216 ? -2.509 -8.155 -10.476 1.00 95.88 216 PRO A N 1
ATOM 1649 C CA . PRO A 1 216 ? -2.836 -9.572 -10.597 1.00 95.88 216 PRO A CA 1
ATOM 1650 C C . PRO A 1 216 ? -3.556 -10.115 -9.353 1.00 95.88 216 PRO A C 1
ATOM 1652 O O . PRO A 1 216 ? -4.375 -11.026 -9.444 1.00 95.88 216 PRO A O 1
ATOM 1655 N N . GLY A 1 217 ? -3.316 -9.528 -8.178 1.00 95.31 217 GLY A N 1
ATOM 1656 C CA . GLY A 1 217 ? -3.937 -9.937 -6.922 1.00 95.31 217 GLY A CA 1
ATOM 1657 C C . GLY A 1 217 ? -5.211 -9.172 -6.557 1.00 95.31 217 GLY A C 1
ATOM 1658 O O . GLY A 1 217 ? -5.456 -8.034 -6.975 1.00 95.31 217 GLY A O 1
ATOM 1659 N N . LYS A 1 218 ? -6.004 -9.782 -5.667 1.00 95.44 218 LYS A N 1
ATOM 1660 C CA . LYS A 1 218 ? -6.986 -9.041 -4.863 1.00 95.44 218 LYS A CA 1
ATOM 1661 C C . LYS A 1 218 ? -6.267 -8.017 -3.996 1.00 95.44 218 LYS A C 1
ATOM 1663 O O . LYS A 1 218 ? -5.159 -8.272 -3.542 1.00 95.44 218 LYS A O 1
ATOM 1668 N N . ALA A 1 219 ? -6.926 -6.905 -3.709 1.00 94.69 219 ALA A N 1
ATOM 1669 C CA . ALA A 1 219 ? -6.387 -5.893 -2.810 1.00 94.69 219 ALA A CA 1
ATOM 1670 C C . ALA A 1 219 ? -7.494 -5.267 -1.972 1.00 94.69 219 ALA A C 1
ATOM 1672 O O . ALA A 1 219 ? -8.656 -5.261 -2.363 1.00 94.69 219 ALA A O 1
ATOM 1673 N N . LEU A 1 220 ? -7.148 -4.686 -0.835 1.00 93.62 220 LEU A N 1
ATOM 1674 C CA . LEU A 1 220 ? -8.086 -3.959 -0.001 1.00 93.62 220 LEU A CA 1
ATOM 1675 C C . LEU A 1 220 ? -8.671 -2.776 -0.791 1.00 93.62 220 LEU A C 1
ATOM 1677 O O . LEU A 1 220 ? -7.934 -2.024 -1.423 1.00 93.62 220 LEU A O 1
ATOM 1681 N N . LYS A 1 221 ? -9.993 -2.612 -0.778 1.00 95.62 221 LYS A N 1
ATOM 1682 C CA . LYS A 1 221 ? -10.690 -1.460 -1.373 1.00 95.62 221 LYS A CA 1
ATOM 1683 C C . LYS A 1 221 ? -11.142 -0.499 -0.282 1.00 95.62 221 LYS A C 1
ATOM 1685 O O . LYS A 1 221 ? -10.910 0.706 -0.376 1.00 95.62 221 LYS A O 1
ATOM 1690 N N . SER A 1 222 ? -11.762 -1.038 0.760 1.00 94.38 222 SER A N 1
ATOM 1691 C CA . SER A 1 222 ? -12.195 -0.270 1.919 1.00 94.38 222 SER A CA 1
ATOM 1692 C C . SER A 1 222 ? -12.249 -1.132 3.173 1.00 94.38 222 SER A C 1
ATOM 1694 O O . SER A 1 222 ? -12.373 -2.358 3.106 1.00 94.38 222 SER A O 1
ATOM 1696 N N . ARG A 1 223 ? -12.164 -0.482 4.334 1.00 93.50 223 ARG A N 1
ATOM 1697 C CA . ARG A 1 223 ? -12.460 -1.106 5.624 1.00 93.50 223 ARG A CA 1
ATOM 1698 C C . ARG A 1 223 ? -13.122 -0.115 6.565 1.00 93.50 223 ARG A C 1
ATOM 1700 O O . ARG A 1 223 ? -12.635 0.997 6.769 1.00 93.50 223 ARG A O 1
ATOM 1707 N N . THR A 1 224 ? -14.202 -0.567 7.180 1.00 94.19 224 THR A N 1
ATOM 1708 C CA . THR A 1 224 ? -15.035 0.237 8.064 1.00 94.19 224 THR A CA 1
ATOM 1709 C C . THR A 1 224 ? -15.018 -0.364 9.462 1.00 94.19 224 THR A C 1
ATOM 1711 O O . THR A 1 224 ? -15.397 -1.514 9.664 1.00 94.19 224 THR A O 1
ATOM 1714 N N . TRP A 1 225 ? -14.565 0.422 10.434 1.00 93.44 225 TRP A N 1
ATOM 1715 C CA . TRP A 1 225 ? -14.379 0.006 11.825 1.00 93.44 225 TRP A CA 1
ATOM 1716 C C . TRP A 1 225 ? -15.566 0.322 12.736 1.00 93.44 225 TRP A C 1
ATOM 1718 O O . TRP A 1 225 ? -15.464 0.094 13.938 1.00 93.44 225 TRP A O 1
ATOM 1728 N N . ASN A 1 226 ? -16.673 0.820 12.176 1.00 95.69 226 ASN A N 1
ATOM 1729 C CA . ASN A 1 226 ? -17.955 0.974 12.866 1.00 95.69 226 ASN A CA 1
ATOM 1730 C C . ASN A 1 226 ? -19.058 0.057 12.319 1.00 95.69 226 ASN A C 1
ATOM 1732 O O . ASN A 1 226 ? -20.150 0.090 12.854 1.00 95.69 226 ASN A O 1
ATOM 1736 N N . LYS A 1 227 ? -18.791 -0.749 11.284 1.00 97.00 227 LYS A N 1
ATOM 1737 C CA . LYS A 1 227 ? -19.731 -1.742 10.745 1.00 97.00 227 LYS A CA 1
ATOM 1738 C C . LYS A 1 227 ? -19.128 -3.128 10.878 1.00 97.00 227 LYS A C 1
ATOM 1740 O O . LYS A 1 227 ? -17.954 -3.327 10.550 1.00 97.00 227 LYS A O 1
ATOM 1745 N N . PHE A 1 228 ? -19.929 -4.097 11.289 1.00 95.50 228 PHE A N 1
ATOM 1746 C CA . PHE A 1 228 ? -19.489 -5.453 11.562 1.00 95.50 228 PHE A CA 1
ATOM 1747 C C . PHE A 1 228 ? -20.352 -6.477 10.828 1.00 95.50 228 PHE A C 1
ATOM 1749 O O . PHE A 1 228 ? -21.568 -6.376 10.726 1.00 95.50 228 PHE A O 1
ATOM 1756 N N . THR A 1 229 ? -19.687 -7.495 10.298 1.00 94.69 229 THR A N 1
ATOM 1757 C CA . THR A 1 229 ? -20.324 -8.710 9.786 1.00 94.69 229 THR A CA 1
ATOM 1758 C C . THR A 1 229 ? -20.976 -9.495 10.928 1.00 94.69 229 THR A C 1
ATOM 1760 O O . THR A 1 229 ? -20.665 -9.273 12.098 1.00 94.69 229 THR A O 1
ATOM 1763 N N . LYS A 1 230 ? -21.818 -10.482 10.594 1.00 91.06 230 LYS A N 1
ATOM 1764 C CA . LYS A 1 230 ? -22.434 -11.390 11.582 1.00 91.06 230 LYS A CA 1
ATOM 1765 C C . LYS A 1 230 ? -21.405 -12.101 12.473 1.00 91.06 230 LYS A C 1
ATOM 1767 O O . LYS A 1 230 ? -21.669 -12.322 13.647 1.00 91.06 230 LYS A O 1
ATOM 1772 N N . ASP A 1 231 ? -20.211 -12.366 11.943 1.00 91.44 231 ASP A N 1
ATOM 1773 C CA . ASP A 1 231 ? -19.092 -12.971 12.681 1.00 91.44 231 ASP A CA 1
ATOM 1774 C C . ASP A 1 231 ? -18.320 -11.951 13.543 1.00 91.44 231 ASP A C 1
ATOM 1776 O O . ASP A 1 231 ? -17.236 -12.228 14.059 1.00 91.44 231 ASP A O 1
ATOM 1780 N N . GLY A 1 232 ? -18.821 -10.718 13.642 1.00 88.69 232 GLY A N 1
ATOM 1781 C CA . GLY A 1 232 ? -18.202 -9.621 14.370 1.00 88.69 232 GLY A CA 1
ATOM 1782 C C . GLY A 1 232 ? -16.940 -9.066 13.708 1.00 88.69 232 GLY A C 1
ATOM 1783 O O . GLY A 1 232 ? -16.216 -8.296 14.335 1.00 88.69 232 GLY A O 1
ATOM 1784 N N . LYS A 1 233 ? -16.606 -9.426 12.466 1.00 90.81 233 LYS A N 1
ATOM 1785 C CA . LYS A 1 233 ? -15.443 -8.842 11.773 1.00 90.81 233 LYS A CA 1
ATOM 1786 C C . LYS A 1 233 ? -15.805 -7.488 11.160 1.00 90.81 233 LYS A C 1
ATOM 1788 O O . LYS A 1 233 ? -16.920 -7.372 10.658 1.00 90.81 233 LYS A O 1
ATOM 1793 N N . PRO A 1 234 ? -14.893 -6.501 11.147 1.00 91.94 234 PRO A N 1
ATOM 1794 C CA . PRO A 1 234 ? -15.112 -5.233 10.456 1.00 91.94 234 PRO A CA 1
ATOM 1795 C C . PRO A 1 234 ? -15.467 -5.460 8.987 1.00 91.94 234 PRO A C 1
ATOM 1797 O O . PRO A 1 234 ? -14.829 -6.279 8.315 1.00 91.94 234 PRO A O 1
ATOM 1800 N N . VAL A 1 235 ? -16.452 -4.719 8.484 1.00 95.12 235 VAL A N 1
ATOM 1801 C CA . VAL A 1 235 ? -16.821 -4.774 7.067 1.00 95.12 235 VAL A CA 1
ATOM 1802 C C . VAL A 1 235 ? -15.625 -4.333 6.228 1.00 95.12 235 VAL A C 1
ATOM 1804 O O . VAL A 1 235 ? -15.014 -3.289 6.461 1.00 95.12 235 VAL A O 1
ATOM 1807 N N . THR A 1 236 ? -15.259 -5.186 5.279 1.00 93.56 236 THR A N 1
ATOM 1808 C CA . THR A 1 236 ? -14.098 -5.022 4.411 1.00 93.56 236 THR A CA 1
ATOM 1809 C C . THR A 1 236 ? -14.527 -5.326 2.986 1.00 93.56 236 THR A C 1
ATOM 1811 O O . THR A 1 236 ? -15.102 -6.384 2.741 1.00 93.56 236 THR A O 1
ATOM 1814 N N . GLU A 1 237 ? -14.217 -4.429 2.054 1.00 96.12 237 GLU A N 1
ATOM 1815 C CA . GLU A 1 237 ? -14.363 -4.694 0.625 1.00 96.12 237 GLU A CA 1
ATOM 1816 C C . GLU A 1 237 ? -12.999 -4.919 -0.012 1.00 96.12 237 GLU A C 1
ATOM 1818 O O . GLU A 1 237 ? -12.021 -4.232 0.298 1.00 96.12 237 GLU A O 1
ATOM 1823 N N . GLU A 1 238 ? -12.957 -5.845 -0.962 1.00 95.38 238 GLU A N 1
ATOM 1824 C CA . GLU A 1 238 ? -11.768 -6.157 -1.743 1.00 95.38 238 GLU A CA 1
ATOM 1825 C C . GLU A 1 238 ? -11.988 -5.814 -3.216 1.00 95.38 238 GLU A C 1
ATOM 1827 O O . GLU A 1 238 ? -13.077 -5.955 -3.779 1.00 95.38 238 GLU A O 1
ATOM 1832 N N . ARG A 1 239 ? -10.912 -5.376 -3.855 1.00 96.62 239 ARG A N 1
ATOM 1833 C CA . ARG A 1 239 ? -10.758 -5.312 -5.300 1.00 96.62 239 ARG A CA 1
ATOM 1834 C C . ARG A 1 239 ? -10.571 -6.733 -5.821 1.00 96.62 239 ARG A C 1
ATOM 1836 O O . ARG A 1 239 ? -9.859 -7.532 -5.214 1.00 96.62 239 ARG A O 1
ATOM 1843 N N . LYS A 1 240 ? -11.199 -7.040 -6.954 1.00 96.69 240 LYS A N 1
ATOM 1844 C CA . LYS A 1 240 ? -10.947 -8.280 -7.699 1.00 96.69 240 LYS A CA 1
ATOM 1845 C C . LYS A 1 240 ? -9.684 -8.117 -8.554 1.00 96.69 240 LYS A C 1
ATOM 1847 O O . LYS A 1 240 ? -9.420 -6.980 -8.941 1.00 96.69 240 LYS A O 1
ATOM 1852 N N . PRO A 1 241 ? -8.954 -9.204 -8.870 1.00 96.88 241 PRO A N 1
ATOM 1853 C CA . PRO A 1 241 ? -7.870 -9.185 -9.852 1.00 96.88 241 PRO A CA 1
ATOM 1854 C C . PRO A 1 241 ? -8.247 -8.448 -11.140 1.00 96.88 241 PRO A C 1
ATOM 1856 O O . PRO A 1 241 ? -9.414 -8.453 -11.537 1.00 96.88 241 PRO A O 1
ATOM 1859 N N . GLY A 1 242 ? -7.263 -7.820 -11.780 1.00 95.50 242 GLY A N 1
ATOM 1860 C CA . GLY A 1 242 ? -7.460 -7.020 -12.989 1.00 95.50 242 GLY A CA 1
ATOM 1861 C C . GLY A 1 242 ? -7.829 -5.556 -12.725 1.00 95.50 242 GLY A C 1
ATOM 1862 O O . GLY A 1 242 ? -8.181 -4.834 -13.657 1.00 95.50 242 GLY A O 1
ATOM 1863 N N . TRP A 1 243 ? -7.773 -5.103 -11.470 1.00 96.25 243 TRP A N 1
ATOM 1864 C CA . TRP A 1 243 ? -8.059 -3.715 -11.114 1.00 96.25 243 TRP A CA 1
ATOM 1865 C C . TRP A 1 243 ? -6.894 -2.778 -11.470 1.00 96.25 243 TRP A C 1
ATOM 1867 O O . TRP A 1 243 ? -5.729 -3.176 -11.457 1.00 96.25 243 TRP A O 1
ATOM 1877 N N . ILE A 1 244 ? -7.223 -1.521 -11.773 1.00 95.44 244 ILE A N 1
ATOM 1878 C CA . ILE A 1 244 ? -6.266 -0.477 -12.165 1.00 95.44 244 ILE A CA 1
ATOM 1879 C C . ILE A 1 244 ? -5.918 0.400 -10.950 1.00 95.44 244 ILE A C 1
ATOM 1881 O O . ILE A 1 244 ? -6.843 0.861 -10.262 1.00 95.44 244 ILE A O 1
ATOM 1885 N N . PRO A 1 245 ? -4.623 0.635 -10.656 1.00 95.62 245 PRO A N 1
ATOM 1886 C CA . PRO A 1 245 ? -4.193 1.605 -9.651 1.00 95.62 245 PRO A CA 1
ATOM 1887 C C . PRO A 1 245 ? -4.782 2.997 -9.877 1.00 95.62 245 PRO A C 1
ATOM 1889 O O . PRO A 1 245 ? -5.037 3.397 -11.006 1.00 95.62 245 PRO A O 1
ATOM 1892 N N . LYS A 1 246 ? -4.970 3.778 -8.807 1.00 94.19 246 LYS A N 1
ATOM 1893 C CA . LYS A 1 246 ? -5.169 5.222 -8.991 1.00 94.19 246 LYS A CA 1
ATOM 1894 C C . LYS A 1 246 ? -3.802 5.870 -9.162 1.00 94.19 246 LYS A C 1
ATOM 1896 O O . LYS A 1 246 ? -2.882 5.573 -8.400 1.00 94.19 246 LYS A O 1
ATOM 1901 N N . TYR A 1 247 ? -3.700 6.793 -10.102 1.00 92.38 247 TYR A N 1
ATOM 1902 C CA . TYR A 1 247 ? -2.467 7.511 -10.384 1.00 92.38 247 TYR A CA 1
ATOM 1903 C C . TYR A 1 247 ? -2.529 8.892 -9.750 1.00 92.38 247 TYR A C 1
ATOM 1905 O O . TYR A 1 247 ? -3.520 9.602 -9.902 1.00 92.38 247 TYR A O 1
ATOM 1913 N N . LYS A 1 248 ? -1.496 9.247 -8.987 1.00 89.94 248 LYS A N 1
ATOM 1914 C CA . LYS A 1 248 ? -1.413 10.527 -8.276 1.00 89.94 248 LYS A CA 1
ATOM 1915 C C . LYS A 1 248 ? -0.005 11.098 -8.392 1.00 89.94 248 LYS A C 1
ATOM 1917 O O . LYS A 1 248 ? 0.971 10.352 -8.499 1.00 89.94 248 LYS A O 1
ATOM 1922 N N . TRP A 1 249 ? 0.100 12.420 -8.337 1.00 87.88 249 TRP A N 1
ATOM 1923 C CA . TRP A 1 249 ? 1.384 13.100 -8.210 1.00 87.88 249 TRP A CA 1
ATOM 1924 C C . TRP A 1 249 ? 2.043 12.758 -6.877 1.00 87.88 249 TRP A C 1
ATOM 1926 O O . TRP A 1 249 ? 1.393 12.778 -5.835 1.00 87.88 249 TRP A O 1
ATOM 1936 N N . TYR A 1 250 ? 3.336 12.438 -6.909 1.00 83.81 250 TYR A N 1
ATOM 1937 C CA . TYR A 1 250 ? 4.094 12.128 -5.704 1.00 83.81 250 TYR A CA 1
ATOM 1938 C C . TYR A 1 250 ? 5.560 12.525 -5.850 1.00 83.81 250 TYR A C 1
ATOM 1940 O O . TYR A 1 250 ? 6.191 12.269 -6.875 1.00 83.81 250 TYR A O 1
ATOM 1948 N N . CYS A 1 251 ? 6.104 13.144 -4.800 1.00 75.00 251 CYS A N 1
ATOM 1949 C CA . CYS A 1 251 ? 7.456 13.697 -4.784 1.00 75.00 251 CYS A CA 1
ATOM 1950 C C . CYS A 1 251 ? 8.495 12.828 -4.060 1.00 75.00 251 CYS A C 1
ATOM 1952 O O . CYS A 1 251 ? 9.614 13.282 -3.824 1.00 75.00 251 CYS A O 1
ATOM 1954 N N . GLY A 1 252 ? 8.144 11.590 -3.691 1.00 70.31 252 GLY A N 1
ATOM 1955 C CA . GLY A 1 252 ? 9.062 10.680 -2.996 1.00 70.31 252 GLY A CA 1
ATOM 1956 C C . GLY A 1 252 ? 9.311 11.034 -1.526 1.00 70.31 252 GLY A C 1
ATOM 1957 O O . GLY A 1 252 ? 10.223 10.477 -0.918 1.00 70.31 252 GLY A O 1
ATOM 1958 N N . ARG A 1 253 ? 8.545 11.974 -0.956 1.00 70.88 253 ARG A N 1
ATOM 1959 C CA . ARG A 1 253 ? 8.675 12.411 0.441 1.00 70.88 253 ARG A CA 1
ATOM 1960 C C . ARG A 1 253 ? 7.720 11.647 1.355 1.00 70.88 253 ARG A C 1
ATOM 1962 O O . ARG A 1 253 ? 6.605 11.321 0.969 1.00 70.88 253 ARG A O 1
ATOM 1969 N N . SER A 1 254 ? 8.148 11.429 2.597 1.00 67.25 254 SER A N 1
ATOM 1970 C CA . SER A 1 254 ? 7.280 10.891 3.651 1.00 67.25 254 SER A CA 1
ATOM 1971 C C . SER A 1 254 ? 6.096 11.830 3.912 1.00 67.25 254 SER A C 1
ATOM 1973 O O . SER A 1 254 ? 6.294 13.036 4.051 1.00 67.25 254 SER A O 1
ATOM 1975 N N . LEU A 1 255 ? 4.888 11.272 4.024 1.00 66.50 255 LEU A N 1
ATOM 1976 C CA . LEU A 1 255 ? 3.639 12.015 4.264 1.00 66.50 255 LEU A CA 1
ATOM 1977 C C . LEU A 1 255 ? 3.237 12.060 5.748 1.00 66.50 255 LEU A C 1
ATOM 1979 O O . LEU A 1 255 ? 2.087 12.310 6.102 1.00 66.50 255 LEU A O 1
ATOM 1983 N N . GLY A 1 256 ? 4.195 11.815 6.643 1.00 65.31 256 GLY A N 1
ATOM 1984 C CA . GLY A 1 256 ? 3.941 11.688 8.076 1.00 65.31 256 GLY A CA 1
ATOM 1985 C C . GLY A 1 256 ? 3.495 10.276 8.454 1.00 65.31 256 GLY A C 1
ATOM 1986 O O . GLY A 1 256 ? 3.829 9.313 7.775 1.00 65.31 256 GLY A O 1
ATOM 1987 N N . ASN A 1 257 ? 2.775 10.132 9.572 1.00 63.38 257 ASN A N 1
ATOM 1988 C CA . ASN A 1 257 ? 2.413 8.814 10.120 1.00 63.38 257 ASN A CA 1
ATOM 1989 C C . ASN A 1 257 ? 1.459 8.015 9.216 1.00 63.38 257 ASN A C 1
ATOM 1991 O O . ASN A 1 257 ? 1.400 6.791 9.331 1.00 63.38 257 ASN A O 1
ATOM 1995 N N . PHE A 1 258 ? 0.716 8.697 8.343 1.00 69.50 258 PHE A N 1
ATOM 1996 C CA . PHE A 1 258 ? -0.266 8.093 7.458 1.00 69.50 258 PHE A CA 1
ATOM 1997 C C . PHE A 1 258 ? -0.013 8.507 6.015 1.00 69.50 258 PHE A C 1
ATOM 1999 O O . PHE A 1 258 ? 0.262 9.678 5.773 1.00 69.50 258 PHE A O 1
ATOM 2006 N N . PRO A 1 259 ? -0.181 7.598 5.041 1.00 74.62 259 PRO A N 1
ATOM 2007 C CA . PRO A 1 259 ? -0.063 7.925 3.626 1.00 74.62 259 PRO A CA 1
ATOM 2008 C C . PRO A 1 259 ? -1.321 8.646 3.102 1.00 74.62 259 PRO A C 1
ATOM 2010 O O . PRO A 1 259 ? -1.926 8.239 2.106 1.00 74.62 259 PRO A O 1
ATOM 2013 N N . VAL A 1 260 ? -1.762 9.688 3.804 1.00 73.88 260 VAL A N 1
ATOM 2014 C CA . VAL A 1 260 ? -2.884 10.551 3.418 1.00 73.88 260 VAL A CA 1
ATOM 2015 C C . VAL A 1 260 ? -2.294 11.775 2.737 1.00 73.88 260 VAL A C 1
ATOM 2017 O O . VAL A 1 260 ? -1.469 12.465 3.327 1.00 73.88 260 VAL A O 1
ATOM 2020 N N . PHE A 1 261 ? -2.706 12.026 1.498 1.00 76.81 261 PHE A N 1
ATOM 2021 C CA . PHE A 1 261 ? -2.163 13.135 0.718 1.00 76.81 261 PHE A CA 1
ATOM 2022 C C . PHE A 1 261 ? -2.780 14.458 1.193 1.00 76.81 261 PHE A C 1
ATOM 2024 O O . PHE A 1 261 ? -3.985 14.527 1.457 1.00 76.81 261 PHE A O 1
ATOM 2031 N N . GLY A 1 262 ? -1.952 15.492 1.323 1.00 64.81 262 GLY A N 1
ATOM 2032 C CA . GLY A 1 262 ? -2.367 16.862 1.607 1.00 64.81 262 GLY A CA 1
ATOM 2033 C C . GLY A 1 262 ? -2.813 17.613 0.348 1.00 64.81 262 GLY A C 1
ATOM 2034 O O . GLY A 1 262 ? -2.650 17.142 -0.774 1.00 64.81 262 GLY A O 1
ATOM 2035 N N . ALA A 1 263 ? -3.349 18.825 0.530 1.00 54.75 263 ALA A N 1
ATOM 2036 C CA . ALA A 1 263 ? -3.815 19.675 -0.574 1.00 54.75 263 ALA A CA 1
ATOM 2037 C C . ALA A 1 263 ? -2.690 20.150 -1.517 1.00 54.75 263 ALA A C 1
ATOM 2039 O O . ALA A 1 263 ? -2.977 20.626 -2.609 1.00 54.75 263 ALA A O 1
ATOM 2040 N N . THR A 1 264 ? -1.427 20.034 -1.096 1.00 53.28 264 THR A N 1
ATOM 2041 C CA . THR A 1 264 ? -0.259 20.597 -1.787 1.00 53.28 264 THR A CA 1
ATOM 2042 C C . THR A 1 264 ? 0.817 19.561 -2.102 1.00 53.28 264 THR A C 1
ATOM 2044 O O . THR A 1 264 ? 1.984 19.930 -2.248 1.00 53.28 264 THR A O 1
ATOM 2047 N N . ASP A 1 265 ? 0.474 18.274 -2.195 1.00 59.22 265 ASP A N 1
ATOM 2048 C CA . ASP A 1 265 ? 1.434 17.230 -2.583 1.00 59.22 265 ASP A CA 1
ATOM 2049 C C . ASP A 1 265 ? 1.715 17.321 -4.096 1.00 59.22 265 ASP A C 1
ATOM 2051 O O . ASP A 1 265 ? 1.320 16.485 -4.905 1.00 59.22 265 ASP A O 1
ATOM 2055 N N . HIS A 1 266 ? 2.362 18.416 -4.499 1.00 52.88 266 HIS A N 1
ATOM 2056 C CA . HIS A 1 266 ? 2.611 18.771 -5.884 1.00 52.88 266 HIS A CA 1
ATOM 2057 C C . HIS A 1 266 ? 3.898 18.123 -6.428 1.00 52.88 266 HIS A C 1
ATOM 2059 O O . HIS A 1 266 ? 5.010 18.404 -5.984 1.00 52.88 266 HIS A O 1
ATOM 2065 N N . MET A 1 267 ? 3.681 17.297 -7.458 1.00 60.34 267 MET A N 1
ATOM 2066 C CA . MET A 1 267 ? 4.318 17.328 -8.785 1.00 60.34 267 MET A CA 1
ATOM 2067 C C . MET A 1 267 ? 5.842 17.090 -8.897 1.00 60.34 267 MET A C 1
ATOM 2069 O O . MET A 1 267 ? 6.586 18.014 -9.221 1.00 60.34 267 MET A O 1
ATOM 2073 N N . THR A 1 268 ? 6.318 15.841 -8.797 1.00 74.12 268 THR A N 1
ATOM 2074 C CA . THR A 1 268 ? 7.554 15.465 -9.533 1.00 74.12 268 THR A CA 1
ATOM 2075 C C . THR A 1 268 ? 7.279 14.403 -10.582 1.00 74.12 268 THR A C 1
ATOM 2077 O O . THR A 1 268 ? 7.542 14.649 -11.756 1.00 74.12 268 THR A O 1
ATOM 2080 N N . LYS A 1 269 ? 6.674 13.274 -10.201 1.00 88.38 269 LYS A N 1
ATOM 2081 C CA . LYS A 1 269 ? 6.172 12.277 -11.151 1.00 88.38 269 LYS A CA 1
ATOM 2082 C C . LYS A 1 269 ? 4.817 11.717 -10.723 1.00 88.38 269 LYS A C 1
ATOM 2084 O O . LYS A 1 269 ? 4.446 11.785 -9.550 1.00 88.38 269 LYS A O 1
ATOM 2089 N N . ILE A 1 270 ? 4.086 11.164 -11.680 1.00 90.31 270 ILE A N 1
ATOM 2090 C CA . ILE A 1 270 ? 2.858 10.403 -11.466 1.00 90.31 270 ILE A CA 1
ATOM 2091 C C . ILE A 1 270 ? 3.243 8.971 -11.088 1.00 90.31 270 ILE A C 1
ATOM 2093 O O . ILE A 1 270 ? 4.011 8.330 -11.812 1.00 90.31 270 ILE A O 1
ATOM 2097 N N . TYR A 1 271 ? 2.711 8.489 -9.962 1.00 91.50 271 TYR A N 1
ATOM 2098 C CA . TYR A 1 271 ? 2.923 7.142 -9.423 1.00 91.50 271 TYR A CA 1
ATOM 2099 C C . TYR A 1 271 ? 1.593 6.389 -9.249 1.00 91.50 271 TYR A C 1
ATOM 2101 O O . TYR A 1 271 ? 0.565 7.027 -8.994 1.00 91.50 271 TYR A O 1
ATOM 2109 N N . PRO A 1 272 ? 1.605 5.045 -9.324 1.00 93.50 272 PRO A N 1
ATOM 2110 C CA . PRO A 1 272 ? 0.442 4.209 -9.059 1.00 93.50 272 PRO A CA 1
ATOM 2111 C C . PRO A 1 272 ? 0.265 3.928 -7.559 1.00 93.50 272 PRO A C 1
ATOM 2113 O O . PRO A 1 272 ? 1.218 3.626 -6.832 1.00 93.50 272 PRO A O 1
ATOM 2116 N N . PHE A 1 273 ? -0.986 3.960 -7.102 1.00 93.00 273 PHE A N 1
ATOM 2117 C CA . PHE A 1 273 ? -1.372 3.664 -5.725 1.00 93.00 273 PHE A CA 1
ATOM 2118 C C . PHE A 1 273 ? -2.599 2.749 -5.668 1.00 93.00 273 PHE A C 1
ATOM 2120 O O . PHE A 1 273 ? -3.591 2.969 -6.370 1.00 93.00 273 PHE A O 1
ATOM 2127 N N . ASN A 1 274 ? -2.600 1.788 -4.738 1.00 94.12 274 ASN A N 1
ATOM 2128 C CA . ASN A 1 274 ? -3.863 1.303 -4.202 1.00 94.12 274 ASN A CA 1
ATOM 2129 C C . ASN A 1 274 ? -4.412 2.347 -3.232 1.00 94.12 274 ASN A C 1
ATOM 2131 O O . ASN A 1 274 ? -3.865 2.559 -2.149 1.00 94.12 274 ASN A O 1
ATOM 2135 N N . VAL A 1 275 ? -5.509 2.987 -3.614 1.00 93.12 275 VAL A N 1
ATOM 2136 C CA . VAL A 1 275 ? -6.192 3.946 -2.751 1.00 93.12 275 VAL A CA 1
ATOM 2137 C C . VAL A 1 275 ? -7.283 3.227 -1.980 1.00 93.12 275 VAL A C 1
ATOM 2139 O O . VAL A 1 275 ? -8.239 2.720 -2.572 1.00 93.12 275 VAL A O 1
ATOM 2142 N N . VAL A 1 276 ? -7.119 3.175 -0.662 1.00 92.75 276 VAL A N 1
ATOM 2143 C CA . VAL A 1 276 ? -7.988 2.442 0.257 1.00 92.75 276 VAL A CA 1
ATOM 2144 C C . VAL A 1 276 ? -8.754 3.412 1.134 1.00 92.75 276 VAL A C 1
ATOM 2146 O O . VAL A 1 276 ? -8.162 4.274 1.781 1.00 92.75 276 VAL A O 1
ATOM 2149 N N . THR A 1 277 ? -10.069 3.246 1.201 1.00 93.81 277 THR A N 1
ATOM 2150 C CA . THR A 1 277 ? -10.913 4.056 2.081 1.00 93.81 277 THR A CA 1
ATOM 2151 C C . THR A 1 277 ? -11.029 3.401 3.453 1.00 93.81 277 THR A C 1
ATOM 2153 O O . THR A 1 277 ? -11.551 2.292 3.573 1.00 93.81 277 THR A O 1
ATOM 2156 N N . PHE A 1 278 ? -10.581 4.094 4.495 1.00 91.69 278 PHE A N 1
ATOM 2157 C CA . PHE A 1 278 ? -10.797 3.677 5.878 1.00 91.69 278 PHE A CA 1
ATOM 2158 C C . PHE A 1 278 ? -11.806 4.587 6.560 1.00 91.69 278 PHE A C 1
ATOM 2160 O O . PHE A 1 278 ? -11.730 5.808 6.419 1.00 91.69 278 PHE A O 1
ATOM 2167 N N . THR A 1 279 ? -12.698 3.984 7.343 1.00 94.00 279 THR A N 1
ATOM 2168 C CA . THR A 1 279 ? -13.654 4.694 8.198 1.00 94.00 279 THR A CA 1
ATOM 2169 C C . THR A 1 279 ? -13.505 4.214 9.635 1.00 94.00 279 THR A C 1
ATOM 2171 O O . THR A 1 279 ? -13.576 3.011 9.887 1.00 94.00 279 THR A O 1
ATOM 2174 N N . TRP A 1 280 ? -13.264 5.125 10.577 1.00 93.62 280 TRP A N 1
ATOM 2175 C CA . TRP A 1 280 ? -13.075 4.804 11.995 1.00 93.62 280 TRP A CA 1
ATOM 2176 C C . TRP A 1 280 ? -13.452 5.979 12.893 1.00 93.62 280 TRP A C 1
ATOM 2178 O O . TRP A 1 280 ? -13.602 7.110 12.436 1.00 93.62 280 TRP A O 1
ATOM 2188 N N . PHE A 1 281 ? -13.613 5.705 14.184 1.00 94.00 281 PHE A N 1
ATOM 2189 C CA . PHE A 1 281 ? -13.856 6.738 15.179 1.00 94.00 281 PHE A CA 1
ATOM 2190 C C . PHE A 1 281 ? -12.551 7.309 15.727 1.00 94.00 281 PHE A C 1
ATOM 2192 O O . PHE A 1 281 ? -11.650 6.560 16.109 1.00 94.00 281 PHE A O 1
ATOM 2199 N N . ILE A 1 282 ? -12.505 8.632 15.856 1.00 91.75 282 ILE A N 1
ATOM 2200 C CA . ILE A 1 282 ? -11.531 9.357 16.675 1.00 91.75 282 ILE A CA 1
ATOM 2201 C C . ILE A 1 282 ? -12.232 9.980 17.881 1.00 91.75 282 ILE A C 1
ATOM 2203 O O . ILE A 1 282 ? -13.442 10.226 17.859 1.00 91.75 282 ILE A O 1
ATOM 2207 N N . VAL A 1 283 ? -11.472 10.228 18.949 1.00 90.94 283 VAL A N 1
ATOM 2208 C CA . VAL A 1 283 ? -12.041 10.678 20.231 1.00 90.94 283 VAL A CA 1
ATOM 2209 C C . VAL A 1 283 ? -12.715 12.055 20.160 1.00 90.94 283 VAL A C 1
ATOM 2211 O O . VAL A 1 283 ? -13.619 12.311 20.951 1.00 90.94 283 VAL A O 1
ATOM 2214 N N . ARG A 1 284 ? -12.295 12.927 19.229 1.00 93.06 284 ARG A N 1
ATOM 2215 C CA . ARG A 1 284 ? -12.912 14.229 18.909 1.00 93.06 284 ARG A CA 1
ATOM 2216 C C . ARG A 1 284 ? -12.505 14.711 17.516 1.00 93.06 284 ARG A C 1
ATOM 2218 O O . ARG A 1 284 ? -11.477 14.277 17.011 1.00 93.06 284 ARG A O 1
ATOM 2225 N N . GLY A 1 285 ? -13.297 15.586 16.897 1.00 87.69 285 GLY A N 1
ATOM 2226 C CA . GLY A 1 285 ? -13.131 15.976 15.487 1.00 87.69 285 GLY A CA 1
ATOM 2227 C C . GLY A 1 285 ? -11.842 16.738 15.149 1.00 87.69 285 GLY A C 1
ATOM 2228 O O . GLY A 1 285 ? -11.377 16.664 14.017 1.00 87.69 285 GLY A O 1
ATOM 2229 N N . ASP A 1 286 ? -11.252 17.431 16.121 1.00 88.12 286 ASP A N 1
ATOM 2230 C CA . ASP A 1 286 ? -9.980 18.156 16.012 1.00 88.12 286 ASP A CA 1
ATOM 2231 C C . ASP A 1 286 ? -8.771 17.336 16.507 1.00 88.12 286 ASP A C 1
ATOM 2233 O O . ASP A 1 286 ? -7.641 17.827 16.503 1.00 88.12 286 ASP A O 1
ATOM 2237 N N . ALA A 1 287 ? -8.983 16.091 16.950 1.00 85.31 287 ALA A N 1
ATOM 2238 C CA . ALA A 1 287 ? -7.893 15.223 17.373 1.00 85.31 287 ALA A CA 1
ATOM 2239 C C . ALA A 1 287 ? -7.048 14.747 16.187 1.00 85.31 287 ALA A C 1
ATOM 2241 O O . ALA A 1 287 ? -7.486 14.692 15.036 1.00 85.31 287 ALA A O 1
ATOM 2242 N N . ALA A 1 288 ? -5.825 14.325 16.505 1.00 82.12 288 ALA A N 1
ATOM 2243 C CA . ALA A 1 288 ? -4.999 13.599 15.560 1.00 82.12 288 ALA A CA 1
ATOM 2244 C C . ALA A 1 288 ? -5.697 12.301 15.118 1.00 82.12 288 ALA A C 1
ATOM 2246 O O . ALA A 1 288 ? -6.403 11.649 15.889 1.00 82.12 288 ALA A O 1
ATOM 2247 N N . LEU A 1 289 ? -5.473 11.916 13.861 1.00 81.19 289 LEU A N 1
ATOM 2248 C CA . LEU A 1 289 ? -6.109 10.751 13.241 1.00 81.19 289 LEU A CA 1
ATOM 2249 C C . LEU A 1 289 ? -5.759 9.416 13.935 1.00 81.19 289 LEU A C 1
ATOM 2251 O O . LEU A 1 289 ? -6.505 8.447 13.794 1.00 81.19 289 LEU A O 1
ATOM 2255 N N . ASP A 1 290 ? -4.654 9.368 14.686 1.00 76.88 290 ASP A N 1
ATOM 2256 C CA . ASP A 1 290 ? -4.217 8.227 15.499 1.00 76.88 290 ASP A CA 1
ATOM 2257 C C . ASP A 1 290 ? -4.805 8.205 16.923 1.00 76.88 290 ASP A C 1
ATOM 2259 O O . ASP A 1 290 ? -4.640 7.205 17.628 1.00 76.88 290 ASP A O 1
ATOM 2263 N N . ASP A 1 291 ? -5.556 9.229 17.350 1.00 81.81 291 ASP A N 1
ATOM 2264 C CA . ASP A 1 291 ? -6.304 9.202 18.615 1.00 81.81 291 ASP A CA 1
ATOM 2265 C C . ASP A 1 291 ? -7.657 8.492 18.445 1.00 81.81 291 ASP A C 1
ATOM 2267 O O . ASP A 1 291 ? -8.747 9.066 18.534 1.00 81.81 291 ASP A O 1
ATOM 2271 N N . ILE A 1 292 ? -7.561 7.199 18.151 1.00 84.81 292 ILE A N 1
ATOM 2272 C CA . ILE A 1 292 ? -8.677 6.332 17.762 1.00 84.81 292 ILE A CA 1
ATOM 2273 C C . ILE A 1 292 ? -9.565 5.929 18.941 1.00 84.81 292 ILE A C 1
ATOM 2275 O O . ILE A 1 292 ? -9.081 5.760 20.059 1.00 84.81 292 ILE A O 1
ATOM 2279 N N . ILE A 1 293 ? -10.835 5.630 18.689 1.00 89.69 293 ILE A N 1
ATOM 2280 C CA . ILE A 1 293 ? -11.629 4.765 19.573 1.00 89.69 293 ILE A CA 1
ATOM 2281 C C . ILE A 1 293 ? -11.441 3.321 19.098 1.00 89.69 293 ILE A C 1
ATOM 2283 O O . ILE A 1 293 ? -11.582 3.014 17.911 1.00 89.69 293 ILE A O 1
ATOM 2287 N N . ILE A 1 294 ? -11.051 2.435 20.014 1.00 87.31 294 ILE A N 1
ATOM 2288 C CA . ILE A 1 294 ? -10.656 1.064 19.673 1.00 87.31 294 ILE A CA 1
ATOM 2289 C C . ILE A 1 294 ? -11.870 0.207 19.315 1.00 87.31 294 ILE A C 1
ATOM 2291 O O . ILE A 1 294 ? -12.946 0.344 19.893 1.00 87.31 294 ILE A O 1
ATOM 2295 N N . VAL A 1 295 ? -11.673 -0.741 18.400 1.00 88.62 295 VAL A N 1
ATOM 2296 C CA . VAL A 1 295 ? -12.743 -1.604 17.867 1.00 88.62 295 VAL A CA 1
ATOM 2297 C C . VAL A 1 295 ? -13.597 -2.285 18.947 1.00 88.62 295 VAL A C 1
ATOM 2299 O O . VAL A 1 295 ? -14.812 -2.328 18.767 1.00 88.62 295 VAL A O 1
ATOM 2302 N N . PRO A 1 296 ? -13.039 -2.811 20.060 1.00 90.12 296 PRO A N 1
ATOM 2303 C CA . PRO A 1 296 ? -13.861 -3.407 21.112 1.00 90.12 296 PRO A CA 1
ATOM 2304 C C . PRO A 1 296 ? -14.856 -2.429 21.748 1.00 90.12 296 PRO A C 1
ATOM 2306 O O . PRO A 1 296 ? -15.984 -2.822 22.019 1.00 90.12 296 PRO A O 1
ATOM 2309 N N . GLU A 1 297 ? -14.465 -1.170 21.952 1.00 94.06 297 GLU A N 1
ATOM 2310 C CA . GLU A 1 297 ? -15.349 -0.149 22.527 1.00 94.06 297 GLU A CA 1
ATOM 2311 C C . GLU A 1 297 ? -16.373 0.341 21.506 1.00 94.06 297 GLU A C 1
ATOM 2313 O O . GLU A 1 297 ? -17.529 0.530 21.865 1.00 94.06 297 GLU A O 1
ATOM 2318 N N . VAL A 1 298 ? -15.981 0.472 20.232 1.00 94.88 298 VAL A N 1
ATOM 2319 C CA . VAL A 1 298 ? -16.925 0.782 19.146 1.00 94.88 298 VAL A CA 1
ATOM 2320 C C . VAL A 1 298 ? -18.017 -0.288 19.092 1.00 94.88 298 VAL A C 1
ATOM 2322 O O . VAL A 1 298 ? -19.191 0.032 19.210 1.00 94.88 298 VAL A O 1
ATOM 2325 N N . LYS A 1 299 ? -17.645 -1.574 19.056 1.00 94.81 299 LYS A N 1
ATOM 2326 C CA . LYS A 1 299 ? -18.614 -2.683 19.111 1.00 94.81 299 LYS A CA 1
ATOM 2327 C C . LYS A 1 299 ? -19.501 -2.657 20.350 1.00 94.81 299 LYS A C 1
ATOM 2329 O O . LYS A 1 299 ? -20.674 -2.982 20.256 1.00 94.81 299 LYS A O 1
ATOM 2334 N N . ALA A 1 300 ? -18.942 -2.335 21.514 1.00 95.75 300 ALA A N 1
ATOM 2335 C CA . ALA A 1 300 ? -19.708 -2.278 22.755 1.00 95.75 300 ALA A CA 1
ATOM 2336 C C . ALA A 1 300 ? -20.682 -1.088 22.794 1.00 95.75 300 ALA A C 1
ATOM 2338 O O . ALA A 1 300 ? -21.618 -1.097 23.592 1.00 95.75 300 ALA A O 1
ATOM 2339 N N . ALA A 1 301 ? -20.460 -0.073 21.956 1.00 97.31 301 ALA A N 1
ATOM 2340 C CA . ALA A 1 301 ? -21.334 1.080 21.829 1.00 97.31 301 ALA A CA 1
ATOM 2341 C C . ALA A 1 301 ? -22.542 0.844 20.913 1.00 97.31 301 ALA A C 1
ATOM 2343 O O . ALA A 1 301 ? -23.509 1.579 21.064 1.00 97.31 301 ALA A O 1
ATOM 2344 N N . ASP A 1 302 ? -22.520 -0.166 20.034 1.00 96.94 302 ASP A N 1
ATOM 2345 C CA . ASP A 1 302 ? -23.686 -0.602 19.246 1.00 96.94 302 ASP A CA 1
ATOM 2346 C C . ASP A 1 302 ? -24.811 -1.070 20.194 1.00 96.94 302 ASP A C 1
ATOM 2348 O O . ASP A 1 302 ? -24.799 -2.182 20.734 1.00 96.94 302 ASP A O 1
ATOM 2352 N N . ALA A 1 303 ? -25.753 -0.167 20.474 1.00 95.44 303 ALA A N 1
ATOM 2353 C CA . ALA A 1 303 ? -26.749 -0.339 21.523 1.00 95.44 303 ALA A CA 1
ATOM 2354 C C . ALA A 1 303 ? -27.967 -1.109 21.010 1.00 95.44 303 ALA A C 1
ATOM 2356 O O . ALA A 1 303 ? -28.599 -1.854 21.767 1.00 95.44 303 ALA A O 1
ATOM 2357 N N . ASN A 1 304 ? -28.298 -0.920 19.733 1.00 95.69 304 ASN A N 1
ATOM 2358 C CA . ASN A 1 304 ? -29.419 -1.577 19.075 1.00 95.69 304 ASN A CA 1
ATOM 2359 C C . ASN A 1 304 ? -29.047 -2.971 18.515 1.00 95.69 304 ASN A C 1
ATOM 2361 O O . ASN A 1 304 ? -29.949 -3.750 18.202 1.00 95.69 304 ASN A O 1
ATOM 2365 N N . LYS A 1 305 ? -27.748 -3.312 18.490 1.00 94.81 305 LYS A N 1
ATOM 2366 C CA . LYS A 1 305 ? -27.176 -4.577 18.008 1.00 94.81 305 LYS A CA 1
ATOM 2367 C C . LYS A 1 305 ? -27.473 -4.841 16.533 1.00 94.81 305 LYS A C 1
ATOM 2369 O O . LYS A 1 305 ? -27.646 -6.000 16.143 1.00 94.81 305 LYS A O 1
ATOM 2374 N N . ASP A 1 306 ? -27.553 -3.791 15.724 1.00 96.00 306 ASP A N 1
ATOM 2375 C CA . ASP A 1 306 ? -27.752 -3.904 14.278 1.00 96.00 306 ASP A CA 1
ATOM 2376 C C . ASP A 1 306 ? -26.444 -4.178 13.510 1.00 96.00 306 ASP A C 1
ATOM 2378 O O . ASP A 1 306 ? -26.475 -4.487 12.315 1.00 96.00 306 ASP A O 1
ATOM 2382 N N . GLY A 1 307 ? -25.301 -4.166 14.207 1.00 95.88 307 GLY A N 1
ATOM 2383 C CA . GLY A 1 307 ? -23.982 -4.393 13.633 1.00 95.88 307 GLY A CA 1
ATOM 2384 C C . GLY A 1 307 ? -23.313 -3.119 13.122 1.00 95.88 307 GLY A C 1
ATOM 2385 O O . GLY A 1 307 ? -22.234 -3.216 12.530 1.00 95.88 307 GLY A O 1
ATOM 2386 N N . GLU A 1 308 ? -23.892 -1.940 13.338 1.00 97.75 308 GLU A N 1
ATOM 2387 C CA . GLU A 1 308 ? -23.322 -0.645 12.998 1.00 97.75 308 GLU A CA 1
ATOM 2388 C C . GLU A 1 308 ? -23.380 0.330 14.177 1.00 97.75 308 GLU A C 1
ATOM 2390 O O . GLU A 1 308 ? -24.429 0.732 14.650 1.00 97.75 308 GLU A O 1
ATOM 2395 N N . THR A 1 309 ? -22.219 0.814 14.607 1.00 98.06 309 THR A N 1
ATOM 2396 C CA . THR A 1 309 ? -22.145 1.843 15.642 1.00 98.06 309 THR A CA 1
ATOM 2397 C C . THR A 1 309 ? -22.290 3.227 15.022 1.00 98.06 309 THR A C 1
ATOM 2399 O O . THR A 1 309 ? -21.428 3.674 14.251 1.00 98.06 309 THR A O 1
ATOM 2402 N N . THR A 1 310 ? -23.349 3.933 15.403 1.00 98.31 310 THR A N 1
ATOM 2403 C CA . THR A 1 310 ? -23.594 5.333 15.029 1.00 98.31 310 THR A CA 1
ATOM 2404 C C . THR A 1 310 ? -22.770 6.313 15.871 1.00 98.31 310 THR A C 1
ATOM 2406 O O . THR A 1 310 ? -22.225 5.978 16.927 1.00 98.31 310 THR A O 1
ATOM 2409 N N . VAL A 1 311 ? -22.664 7.568 15.417 1.00 97.94 311 VAL A N 1
ATOM 2410 C CA . VAL A 1 311 ? -21.988 8.628 16.186 1.00 97.94 311 VAL A CA 1
ATOM 2411 C C . VAL A 1 311 ? -22.733 8.888 17.496 1.00 97.94 311 VAL A C 1
ATOM 2413 O O . VAL A 1 311 ? -22.108 9.061 18.539 1.00 97.94 311 VAL A O 1
ATOM 2416 N N . GLU A 1 312 ? -24.063 8.882 17.465 1.00 98.06 312 GLU A N 1
ATOM 2417 C CA . GLU A 1 312 ? -24.926 9.103 18.622 1.00 98.06 312 GLU A CA 1
ATOM 2418 C C . GLU A 1 312 ? -24.734 8.024 19.689 1.00 98.06 312 GLU A C 1
ATOM 2420 O O . GLU A 1 312 ? -24.631 8.339 20.876 1.00 98.06 312 GLU A O 1
ATOM 2425 N N . GLU A 1 313 ? -24.667 6.760 19.279 1.00 98.06 313 GLU A N 1
ATOM 2426 C CA . GLU A 1 313 ? -24.374 5.634 20.164 1.00 98.06 313 GLU A CA 1
ATOM 2427 C C . GLU A 1 313 ? -22.981 5.742 20.769 1.00 98.06 313 GLU A C 1
ATOM 2429 O O . GLU A 1 313 ? -22.823 5.686 21.992 1.00 98.06 313 GLU A O 1
ATOM 2434 N N . MET A 1 314 ? -21.977 6.004 19.929 1.00 98.00 314 MET A N 1
ATOM 2435 C CA . MET A 1 314 ? -20.600 6.155 20.383 1.00 98.00 314 MET A CA 1
ATOM 2436 C C . MET A 1 314 ? -20.461 7.292 21.407 1.00 98.00 314 MET A C 1
ATOM 2438 O O . MET A 1 314 ? -19.755 7.156 22.406 1.00 98.00 314 MET A O 1
ATOM 2442 N N . ARG A 1 315 ? -21.190 8.398 21.211 1.00 98.06 315 ARG A N 1
ATOM 2443 C CA . ARG A 1 315 ? -21.214 9.540 22.138 1.00 98.06 315 ARG A CA 1
ATOM 2444 C C . ARG A 1 315 ? -21.975 9.275 23.432 1.00 98.06 315 ARG A C 1
ATOM 2446 O O . ARG A 1 315 ? -21.723 9.971 24.411 1.00 98.06 315 ARG A O 1
ATOM 2453 N N . LYS A 1 316 ? -22.884 8.298 23.472 1.00 97.75 316 LYS A N 1
ATOM 2454 C CA . LYS A 1 316 ? -23.608 7.883 24.691 1.00 97.75 316 LYS A CA 1
ATOM 2455 C C . LYS A 1 316 ? -22.879 6.788 25.472 1.00 97.75 316 LYS A C 1
ATOM 2457 O O . LYS A 1 316 ? -23.139 6.629 26.667 1.00 97.75 316 LYS A O 1
ATOM 2462 N N . TYR A 1 317 ? -21.964 6.068 24.823 1.00 97.50 317 TYR A N 1
ATOM 2463 C CA . TYR A 1 317 ? -21.176 4.991 25.419 1.00 97.50 317 TYR A CA 1
ATOM 2464 C C . TYR A 1 317 ? -20.536 5.394 26.757 1.00 97.50 317 TYR A C 1
ATOM 2466 O O . TYR A 1 317 ? -19.982 6.488 26.895 1.00 97.50 317 TYR A O 1
ATOM 2474 N N . GLU A 1 318 ? -20.633 4.501 27.750 1.00 95.69 318 GLU A N 1
ATOM 2475 C CA . GLU A 1 318 ? -20.073 4.669 29.102 1.00 95.69 318 GLU A CA 1
ATOM 2476 C C . GLU A 1 318 ? -20.328 6.065 29.711 1.00 95.69 318 GLU A C 1
ATOM 2478 O O . GLU A 1 318 ? -19.406 6.746 30.154 1.00 95.69 318 GLU A O 1
ATOM 2483 N N . LYS A 1 319 ? -21.597 6.504 29.741 1.00 95.31 319 LYS A N 1
ATOM 2484 C CA . LYS A 1 319 ? -22.019 7.810 30.298 1.00 95.31 319 LYS A CA 1
ATOM 2485 C C . LYS A 1 319 ? -21.347 9.008 29.611 1.00 95.31 319 LYS A C 1
ATOM 2487 O O . LYS A 1 319 ? -21.030 10.005 30.256 1.00 95.31 319 LYS A O 1
ATOM 2492 N N . GLY A 1 320 ? -21.143 8.915 28.300 1.00 94.69 320 GLY A N 1
ATOM 2493 C CA . GLY A 1 320 ? -20.543 9.994 27.522 1.00 94.69 320 GLY A CA 1
ATOM 2494 C C . GLY A 1 320 ? -19.022 10.050 27.595 1.00 94.69 320 GLY A C 1
ATOM 2495 O O . GLY A 1 320 ? -18.445 11.122 27.404 1.00 94.69 320 GLY A O 1
ATOM 2496 N N . LYS A 1 321 ? -18.359 8.908 27.826 1.00 95.88 321 LYS A N 1
ATOM 2497 C CA . LYS A 1 321 ? -16.891 8.790 27.792 1.00 95.88 321 LYS A CA 1
ATOM 2498 C C . LYS A 1 321 ? -16.288 9.409 26.530 1.00 95.88 321 LYS A C 1
ATOM 2500 O O . LYS A 1 321 ? -15.245 10.053 26.602 1.00 95.88 321 LYS A O 1
ATOM 2505 N N . TYR A 1 322 ? -16.974 9.252 25.398 1.00 96.25 322 TYR A N 1
ATOM 2506 C CA . TYR A 1 322 ? -16.591 9.809 24.103 1.00 96.25 322 TYR A CA 1
ATOM 2507 C C . TYR A 1 322 ? -17.641 10.784 23.558 1.00 96.25 322 TYR A C 1
ATOM 2509 O O . TYR A 1 322 ? -18.019 10.707 22.394 1.00 96.25 322 TYR A O 1
ATOM 2517 N N . LYS A 1 323 ? -18.125 11.716 24.390 1.00 96.81 323 LYS A N 1
ATOM 2518 C CA . LYS A 1 323 ? -19.170 12.697 24.027 1.00 96.81 323 LYS A CA 1
ATOM 2519 C C . LYS A 1 323 ? -18.887 13.522 22.758 1.00 96.81 323 LYS A C 1
ATOM 2521 O O . LYS A 1 323 ? -19.830 13.953 22.103 1.00 96.81 323 LYS A O 1
ATOM 2526 N N . ASP A 1 324 ? -17.614 13.691 22.400 1.00 96.81 324 ASP A N 1
ATOM 2527 C CA . ASP A 1 324 ? -17.166 14.454 21.229 1.00 96.81 324 ASP A CA 1
ATOM 2528 C C . ASP A 1 324 ? -16.735 13.545 20.060 1.00 96.81 324 ASP A C 1
ATOM 2530 O O . ASP A 1 324 ? -16.239 14.040 19.045 1.00 96.81 324 ASP A O 1
ATOM 2534 N N . ALA A 1 325 ? -16.949 12.223 20.169 1.00 97.00 325 ALA A N 1
ATOM 2535 C CA . ALA A 1 325 ? -16.541 11.237 19.168 1.00 97.00 325 ALA A CA 1
ATOM 2536 C C . ALA A 1 325 ? -16.942 11.669 17.762 1.00 97.00 325 ALA A C 1
ATOM 2538 O O . ALA A 1 325 ? -18.046 12.177 17.529 1.00 97.00 325 ALA A O 1
ATOM 2539 N N . THR A 1 326 ? -16.035 11.451 16.820 1.00 97.12 326 THR A N 1
ATOM 2540 C CA . THR A 1 326 ? -16.254 11.785 15.418 1.00 97.12 326 THR A CA 1
ATOM 2541 C C . THR A 1 326 ? -15.899 10.584 14.564 1.00 97.12 326 THR A C 1
ATOM 2543 O O . THR A 1 326 ? -14.819 10.011 14.706 1.00 97.12 326 THR A O 1
ATOM 2546 N N . LEU A 1 327 ? -16.823 10.193 13.687 1.00 96.75 327 LEU A N 1
ATOM 2547 C CA . LEU A 1 327 ? -16.558 9.204 12.655 1.00 96.75 327 LEU A CA 1
ATOM 2548 C C . LEU A 1 327 ? -15.851 9.910 11.499 1.00 96.75 327 LEU A C 1
ATOM 2550 O O . LEU A 1 327 ? -16.376 10.871 10.940 1.00 96.75 327 LEU A O 1
ATOM 2554 N N . VAL A 1 328 ? -14.656 9.448 11.154 1.00 93.81 328 VAL A N 1
ATOM 2555 C CA . VAL A 1 328 ? -13.867 10.008 10.058 1.00 93.81 328 VAL A CA 1
ATOM 2556 C C . VAL A 1 328 ? -13.691 8.981 8.957 1.00 93.81 328 VAL A C 1
ATOM 2558 O O . VAL A 1 328 ? -13.564 7.786 9.217 1.00 93.81 328 VAL A O 1
ATOM 2561 N N . THR A 1 329 ? -13.643 9.473 7.722 1.00 93.81 329 THR A N 1
ATOM 2562 C CA . THR A 1 329 ? -13.332 8.683 6.531 1.00 93.81 329 THR A CA 1
ATOM 2563 C C . THR A 1 329 ? -12.163 9.328 5.803 1.00 93.81 329 THR A C 1
ATOM 2565 O O . THR A 1 329 ? -12.180 10.535 5.551 1.00 93.81 329 THR A O 1
ATOM 2568 N N . LYS A 1 330 ? -11.133 8.541 5.480 1.00 90.50 330 LYS A N 1
ATOM 2569 C CA . LYS A 1 330 ? -9.925 9.014 4.787 1.00 90.50 330 LYS A CA 1
ATOM 2570 C C . LYS A 1 330 ? -9.444 8.010 3.744 1.00 90.50 330 LYS A C 1
ATOM 2572 O O . LYS A 1 330 ? -9.585 6.800 3.917 1.00 90.50 330 LYS A O 1
ATOM 2577 N N . GLU A 1 331 ? -8.851 8.533 2.674 1.00 90.25 331 GLU A N 1
ATOM 2578 C CA . GLU A 1 331 ? -8.141 7.745 1.667 1.00 90.25 331 GLU A CA 1
ATOM 2579 C C . GLU A 1 331 ? -6.675 7.551 2.072 1.00 90.25 331 GLU A C 1
ATOM 2581 O O . GLU A 1 331 ? -5.957 8.515 2.337 1.00 90.25 331 GLU A O 1
ATOM 2586 N N . PHE A 1 332 ? -6.233 6.299 2.073 1.00 88.12 332 PHE A N 1
ATOM 2587 C CA . PHE A 1 332 ? -4.858 5.882 2.309 1.00 88.12 332 PHE A CA 1
ATOM 2588 C C . PHE A 1 332 ? -4.246 5.421 0.997 1.00 88.12 332 PHE A C 1
ATOM 2590 O O . PHE A 1 332 ? -4.836 4.602 0.295 1.00 88.12 332 PHE A O 1
ATOM 2597 N N . ASN A 1 333 ? -3.070 5.943 0.667 1.00 88.44 333 ASN A N 1
ATOM 2598 C CA . ASN A 1 333 ? -2.415 5.693 -0.610 1.00 88.44 333 ASN A CA 1
ATOM 2599 C C . ASN A 1 333 ? -1.287 4.681 -0.402 1.00 88.44 333 ASN A C 1
ATOM 2601 O O . ASN A 1 333 ? -0.260 4.993 0.183 1.00 88.44 333 ASN A O 1
ATOM 2605 N N . PHE A 1 334 ? -1.463 3.453 -0.867 1.00 88.06 334 PHE A N 1
ATOM 2606 C CA . PHE A 1 334 ? -0.438 2.415 -0.799 1.00 88.06 334 PHE A CA 1
ATOM 2607 C C . PHE A 1 334 ? 0.288 2.352 -2.146 1.00 88.06 334 PHE A C 1
ATOM 2609 O O . PHE A 1 334 ? -0.317 1.956 -3.136 1.00 88.06 334 PHE A O 1
ATOM 2616 N N . SER A 1 335 ? 1.565 2.755 -2.202 1.00 88.25 335 SER A N 1
ATOM 2617 C CA . SER A 1 335 ? 2.384 2.706 -3.430 1.00 88.25 335 SER A CA 1
ATOM 2618 C C . SER A 1 335 ? 2.364 1.322 -4.082 1.00 88.25 335 SER A C 1
ATOM 2620 O O . SER A 1 335 ? 2.463 0.327 -3.371 1.00 88.25 335 SER A O 1
ATOM 2622 N N . VAL A 1 336 ? 2.276 1.252 -5.408 1.00 91.81 336 VAL A N 1
ATOM 2623 C CA . VAL A 1 336 ? 2.422 0.004 -6.174 1.00 91.81 336 VAL A CA 1
ATOM 2624 C C . VAL A 1 336 ? 3.793 0.003 -6.846 1.00 91.81 336 VAL A C 1
ATOM 2626 O O . VAL A 1 336 ? 4.126 0.941 -7.567 1.00 91.81 336 VAL A O 1
ATOM 2629 N N . THR A 1 337 ? 4.610 -1.017 -6.577 1.00 90.25 337 THR A N 1
ATOM 2630 C CA . THR A 1 337 ? 6.013 -1.061 -7.041 1.00 90.25 337 THR A CA 1
ATOM 2631 C C . THR A 1 337 ? 6.500 -2.444 -7.476 1.00 90.25 337 THR A C 1
ATOM 2633 O O . THR A 1 337 ? 7.645 -2.551 -7.900 1.00 90.25 337 THR A O 1
ATOM 2636 N N . HIS A 1 338 ? 5.667 -3.482 -7.374 1.00 92.50 338 HIS A N 1
ATOM 2637 C CA . HIS A 1 338 ? 6.006 -4.867 -7.731 1.00 92.50 338 HIS A CA 1
ATOM 2638 C C . HIS A 1 338 ? 5.021 -5.434 -8.752 1.00 92.50 338 HIS A C 1
ATOM 2640 O O . HIS A 1 338 ? 4.070 -4.756 -9.157 1.00 92.50 338 HIS A O 1
ATOM 2646 N N . SER A 1 339 ? 5.214 -6.701 -9.112 1.00 94.88 339 SER A N 1
ATOM 2647 C CA . SER A 1 339 ? 4.519 -7.368 -10.211 1.00 94.88 339 SER A CA 1
ATOM 2648 C C . SER A 1 339 ? 4.726 -6.569 -11.489 1.00 94.88 339 SER A C 1
ATOM 2650 O O . SER A 1 339 ? 3.781 -6.044 -12.082 1.00 94.88 339 SER A O 1
ATOM 2652 N N . ILE A 1 340 ? 6.006 -6.334 -11.784 1.00 96.25 340 ILE A N 1
ATOM 2653 C CA . ILE A 1 340 ? 6.440 -5.618 -12.974 1.00 96.25 340 ILE A CA 1
ATOM 2654 C C . ILE A 1 340 ? 6.223 -6.524 -14.176 1.00 96.25 340 ILE A C 1
ATOM 2656 O O . ILE A 1 340 ? 6.738 -7.637 -14.222 1.00 96.25 340 ILE A O 1
ATOM 2660 N N . LEU A 1 341 ? 5.460 -6.035 -15.142 1.00 96.50 341 LEU A N 1
ATOM 2661 C CA . LEU A 1 341 ? 5.156 -6.760 -16.358 1.00 96.50 341 LEU A CA 1
ATOM 2662 C C . LEU A 1 341 ? 6.336 -6.719 -17.341 1.00 96.50 341 LEU A C 1
ATOM 2664 O O . LEU A 1 341 ? 7.100 -5.744 -17.352 1.00 96.50 341 LEU A O 1
ATOM 2668 N N . PRO A 1 342 ? 6.457 -7.740 -18.206 1.00 95.38 342 PRO A N 1
ATOM 2669 C CA . PRO A 1 342 ? 7.310 -7.685 -19.387 1.00 95.38 342 PRO A CA 1
ATOM 2670 C C . PRO A 1 342 ? 7.027 -6.445 -20.251 1.00 95.38 342 PRO A C 1
ATOM 2672 O O . PRO A 1 342 ? 5.929 -5.884 -20.230 1.00 95.38 342 PRO A O 1
ATOM 2675 N N . SER A 1 343 ? 8.024 -6.000 -21.018 1.00 93.25 343 SER A N 1
ATOM 2676 C CA . SER A 1 343 ? 7.947 -4.746 -21.782 1.00 93.25 343 SER A CA 1
ATOM 2677 C C . SER A 1 343 ? 6.812 -4.712 -22.807 1.00 93.25 343 SER A C 1
ATOM 2679 O O . SER A 1 343 ? 6.237 -3.654 -23.030 1.00 93.25 343 SER A O 1
ATOM 2681 N N . ASP A 1 344 ? 6.468 -5.854 -23.402 1.00 92.69 344 ASP A N 1
ATOM 2682 C CA . ASP A 1 344 ? 5.380 -6.008 -24.377 1.00 92.69 344 ASP A CA 1
ATOM 2683 C C . ASP A 1 344 ? 3.975 -6.001 -23.745 1.00 92.69 344 ASP A C 1
ATOM 2685 O O . ASP A 1 344 ? 2.975 -5.965 -24.459 1.00 92.69 344 ASP A O 1
ATOM 2689 N N . GLN A 1 345 ? 3.890 -6.002 -22.412 1.00 95.19 345 GLN A N 1
ATOM 2690 C CA . GLN A 1 345 ? 2.646 -5.914 -21.640 1.00 95.19 345 GLN A CA 1
ATOM 2691 C C . GLN A 1 345 ? 2.537 -4.616 -20.826 1.00 95.19 345 GLN A C 1
ATOM 2693 O O . GLN A 1 345 ? 1.573 -4.427 -20.077 1.00 95.19 345 GLN A O 1
ATOM 2698 N N . ALA A 1 346 ? 3.522 -3.722 -20.939 1.00 95.31 346 ALA A N 1
ATOM 2699 C CA . ALA A 1 346 ? 3.440 -2.393 -20.353 1.00 95.31 346 ALA A CA 1
ATOM 2700 C C . ALA A 1 346 ? 2.296 -1.590 -20.993 1.00 95.31 346 ALA A C 1
ATOM 2702 O O . ALA A 1 346 ? 1.910 -1.835 -22.136 1.00 95.31 346 ALA A O 1
ATOM 2703 N N . PHE A 1 347 ? 1.760 -0.608 -20.263 1.00 96.00 347 PHE A N 1
ATOM 2704 C CA . PHE A 1 347 ? 0.747 0.277 -20.835 1.00 96.00 347 PHE A CA 1
ATOM 2705 C C . PHE A 1 347 ? 1.290 1.025 -22.056 1.00 96.00 347 PHE A C 1
ATOM 2707 O O . PHE A 1 347 ? 2.365 1.625 -22.015 1.00 96.00 347 PHE A O 1
ATOM 2714 N N . SER A 1 348 ? 0.499 1.002 -23.119 1.00 93.38 348 SER A N 1
ATOM 2715 C CA . SER A 1 348 ? 0.717 1.696 -24.378 1.00 93.38 348 SER A CA 1
ATOM 2716 C C . SER A 1 348 ? 0.172 3.127 -24.338 1.00 93.38 348 SER A C 1
ATOM 2718 O O . SER A 1 348 ? -0.541 3.532 -23.413 1.00 93.38 348 SER A O 1
ATOM 2720 N N . CYS A 1 349 ? 0.454 3.896 -25.391 1.00 94.00 349 CYS A N 1
ATOM 2721 C CA . CYS A 1 349 ? -0.059 5.255 -25.558 1.00 94.00 349 CYS A CA 1
ATOM 2722 C C . CYS A 1 349 ? -1.590 5.308 -25.435 1.00 94.00 349 CYS A C 1
ATOM 2724 O O . CYS A 1 349 ? -2.125 6.166 -24.735 1.00 94.00 349 CYS A O 1
ATOM 2726 N N . GLN A 1 350 ? -2.294 4.366 -26.071 1.00 93.88 350 GLN A N 1
ATOM 2727 C CA . GLN A 1 350 ? -3.759 4.362 -26.140 1.00 93.88 350 GLN A CA 1
ATOM 2728 C C . GLN A 1 350 ? -4.422 4.026 -24.801 1.00 93.88 350 GLN A C 1
ATOM 2730 O O . GLN A 1 350 ? -5.529 4.486 -24.536 1.00 93.88 350 GLN A O 1
ATOM 2735 N N . ASP A 1 351 ? -3.726 3.318 -23.909 1.00 95.81 351 ASP A N 1
ATOM 2736 C CA . ASP A 1 351 ? -4.252 3.017 -22.575 1.00 95.81 351 ASP A CA 1
ATOM 2737 C C . ASP A 1 351 ? -4.433 4.290 -21.721 1.00 95.81 351 ASP A C 1
ATOM 2739 O O . ASP A 1 351 ? -5.287 4.329 -20.829 1.00 95.81 351 ASP A O 1
ATOM 2743 N N . CYS A 1 352 ? -3.659 5.347 -22.007 1.00 94.88 352 CYS A N 1
ATOM 2744 C CA . CYS A 1 352 ? -3.763 6.657 -21.352 1.00 94.88 352 CYS A CA 1
ATOM 2745 C C . CYS A 1 352 ? -4.449 7.722 -22.222 1.00 94.88 352 CYS A C 1
ATOM 2747 O O . CYS A 1 352 ? -5.203 8.544 -21.699 1.00 94.88 352 CYS A O 1
ATOM 2749 N N . HIS A 1 353 ? -4.142 7.738 -23.520 1.00 94.44 353 HIS A N 1
ATOM 2750 C CA . HIS A 1 353 ? -4.473 8.828 -24.441 1.00 94.44 353 HIS A CA 1
ATOM 2751 C C . HIS A 1 353 ? -5.554 8.478 -25.469 1.00 94.44 353 HIS A C 1
ATOM 2753 O O . HIS A 1 353 ? -5.943 9.356 -26.233 1.00 94.44 353 HIS A O 1
ATOM 2759 N N . GLY A 1 354 ? -6.023 7.231 -25.522 1.00 89.06 354 GLY A N 1
ATOM 2760 C CA . GLY A 1 354 ? -7.105 6.854 -26.427 1.00 89.06 354 GLY A CA 1
ATOM 2761 C C . GLY A 1 354 ? -8.450 7.428 -25.992 1.00 89.06 354 GLY A C 1
ATOM 2762 O O . GLY A 1 354 ? -8.627 7.815 -24.837 1.00 89.06 354 GLY A O 1
ATOM 2763 N N . GLU A 1 355 ? -9.426 7.425 -26.902 1.00 85.56 355 GLU A N 1
ATOM 2764 C CA . GLU A 1 355 ? -10.806 7.850 -26.611 1.00 85.56 355 GLU A CA 1
ATOM 2765 C C . GLU A 1 355 ? -11.412 7.072 -25.427 1.00 85.56 355 GLU A C 1
ATOM 2767 O O . GLU A 1 355 ? -12.131 7.634 -24.601 1.00 85.56 355 GLU A O 1
ATOM 2772 N N . GLU A 1 356 ? -11.057 5.787 -25.305 1.00 86.25 356 GLU A N 1
ATOM 2773 C CA . GLU A 1 356 ? -11.416 4.908 -24.183 1.00 86.25 356 GLU A CA 1
ATOM 2774 C C . GLU A 1 356 ? -10.262 4.711 -23.176 1.00 86.25 356 GLU A C 1
ATOM 2776 O O . GLU A 1 356 ? -10.225 3.717 -22.444 1.00 86.25 356 GLU A O 1
ATOM 2781 N N . GLY A 1 357 ? -9.304 5.645 -23.126 1.00 87.88 357 GLY A N 1
ATOM 2782 C CA . GLY A 1 357 ? -8.170 5.612 -22.204 1.00 87.88 357 GLY A CA 1
ATOM 2783 C C . GLY A 1 357 ? -8.631 5.415 -20.756 1.00 87.88 357 GLY A C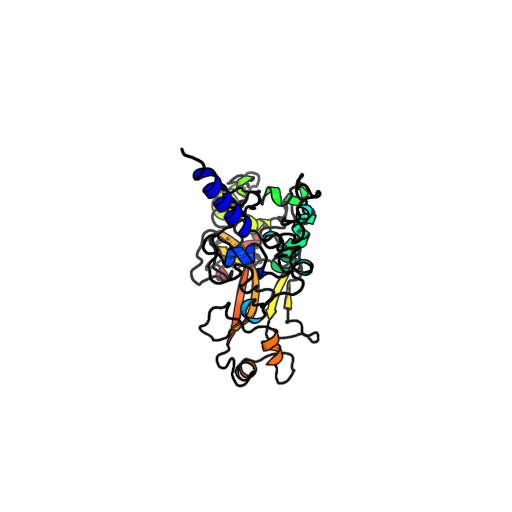 1
ATOM 2784 O O . GLY A 1 357 ? -9.444 6.173 -20.224 1.00 87.88 357 GLY A O 1
ATOM 2785 N N . PHE A 1 358 ? -8.123 4.369 -20.103 1.00 91.81 358 PHE A N 1
ATOM 2786 C CA . PHE A 1 358 ? -8.623 3.901 -18.803 1.00 91.81 358 PHE A CA 1
ATOM 2787 C C . PHE A 1 358 ? -7.589 3.992 -17.677 1.00 91.81 358 PHE A C 1
ATOM 2789 O O . PHE A 1 358 ? -7.939 3.801 -16.508 1.00 91.81 358 PHE A O 1
ATOM 2796 N N . VAL A 1 359 ? -6.321 4.250 -18.007 1.00 93.81 359 VAL A N 1
ATOM 2797 C CA . VAL A 1 359 ? -5.226 4.309 -17.031 1.00 93.81 359 VAL A CA 1
ATOM 2798 C C . VAL A 1 359 ? -5.249 5.641 -16.290 1.00 93.81 359 VAL A C 1
ATOM 2800 O O . VAL A 1 359 ? -5.385 5.669 -15.067 1.00 93.81 359 VAL A O 1
ATOM 2803 N N . ILE A 1 360 ? -5.156 6.757 -17.017 1.00 91.19 360 ILE A N 1
ATOM 2804 C CA . ILE A 1 360 ? -5.048 8.089 -16.421 1.00 91.19 360 ILE A CA 1
ATOM 2805 C C . ILE A 1 360 ? -6.377 8.831 -16.476 1.00 91.19 360 ILE A C 1
ATOM 2807 O O . ILE A 1 360 ? -6.993 9.002 -17.520 1.00 91.19 360 ILE A O 1
ATOM 2811 N N . LYS A 1 361 ? -6.774 9.369 -15.324 1.00 90.56 361 LYS A N 1
ATOM 2812 C CA . LYS A 1 361 ? -7.877 10.320 -15.222 1.00 90.56 361 LYS A CA 1
ATOM 2813 C C . LYS A 1 361 ? -7.330 11.743 -15.180 1.00 90.56 361 LYS A C 1
ATOM 2815 O O . LYS A 1 361 ? -7.054 12.272 -14.106 1.00 90.56 361 LYS A O 1
ATOM 2820 N N . TRP A 1 362 ? -7.189 12.361 -16.350 1.00 90.00 362 TRP A N 1
ATOM 2821 C CA . TRP A 1 362 ? -6.525 13.659 -16.545 1.00 90.00 362 TRP A CA 1
ATOM 2822 C C . TRP A 1 362 ? -7.030 14.770 -15.611 1.00 90.00 362 TRP A C 1
ATOM 2824 O O . TRP A 1 362 ? -6.231 15.412 -14.927 1.00 90.00 362 TRP A O 1
ATOM 2834 N N . LYS A 1 363 ? -8.354 14.902 -15.462 1.00 88.56 363 LYS A N 1
ATOM 2835 C CA . LYS A 1 363 ? -8.974 15.890 -14.560 1.00 88.56 363 LYS A CA 1
ATOM 2836 C C . LYS A 1 363 ? -8.623 15.686 -13.085 1.00 88.56 363 LYS A C 1
ATOM 2838 O O . LYS A 1 363 ? -8.454 16.660 -12.361 1.00 88.56 363 LYS A O 1
ATOM 2843 N N . GLU A 1 364 ? -8.471 14.439 -12.626 1.00 87.38 364 GLU A N 1
ATOM 2844 C CA . GLU A 1 364 ? -8.051 14.152 -11.241 1.00 87.38 364 GLU A CA 1
ATOM 2845 C C . GLU A 1 364 ? -6.579 14.545 -10.996 1.00 87.38 364 GLU A C 1
ATOM 2847 O O . GLU A 1 364 ? -6.181 14.765 -9.853 1.00 87.38 364 GLU A O 1
ATOM 2852 N N . LEU A 1 365 ? -5.777 14.664 -12.060 1.00 86.38 365 LEU A N 1
ATOM 2853 C CA . LEU A 1 365 ? -4.376 15.093 -12.019 1.00 86.38 365 LEU A CA 1
ATOM 2854 C C . LEU A 1 365 ? -4.178 16.593 -12.284 1.00 86.38 365 LEU A C 1
ATOM 2856 O O . LEU A 1 365 ? -3.032 17.049 -12.275 1.00 86.38 365 LEU A O 1
ATOM 2860 N N . GLY A 1 366 ? -5.264 17.343 -12.493 1.00 87.38 366 GLY A N 1
ATOM 2861 C CA . GLY A 1 366 ? -5.235 18.785 -12.746 1.00 87.38 366 GLY A CA 1
ATOM 2862 C C . GLY A 1 366 ? -4.999 19.183 -14.205 1.00 87.38 366 GLY A C 1
ATOM 2863 O O . GLY A 1 366 ? -4.633 20.326 -14.450 1.00 87.38 366 GLY A O 1
ATOM 2864 N N . TYR A 1 367 ? -5.184 18.265 -15.155 1.00 86.75 367 TYR A N 1
ATOM 2865 C CA . TYR A 1 367 ? -5.212 18.589 -16.583 1.00 86.75 367 TYR A CA 1
ATOM 2866 C C . TYR A 1 367 ? -6.649 18.898 -17.022 1.00 86.75 367 TYR A C 1
ATOM 2868 O O . TYR A 1 367 ? -7.578 18.190 -16.622 1.00 86.75 367 TYR A O 1
ATOM 2876 N N . ASP A 1 368 ? -6.825 19.921 -17.858 1.00 86.38 368 ASP A N 1
ATOM 2877 C CA . ASP A 1 368 ? -8.139 20.286 -18.406 1.00 86.38 368 ASP A CA 1
ATOM 2878 C C . ASP A 1 368 ? -8.648 19.231 -19.402 1.00 86.38 368 ASP A C 1
ATOM 2880 O O . ASP A 1 368 ? -9.823 18.844 -19.374 1.00 86.38 368 ASP A O 1
ATOM 2884 N N . GLU A 1 369 ? -7.729 18.698 -20.208 1.00 85.44 369 GLU A N 1
ATOM 2885 C CA . GLU A 1 369 ? -7.965 17.672 -21.221 1.00 85.44 369 GLU A CA 1
ATOM 2886 C C . GLU A 1 369 ? -6.772 16.715 -21.357 1.00 85.44 369 GLU A C 1
ATOM 2888 O O . GLU A 1 369 ? -5.793 16.787 -20.608 1.00 85.44 369 GLU A O 1
ATOM 2893 N N . ASN A 1 370 ? -6.888 15.762 -22.279 1.00 89.00 370 ASN A N 1
ATOM 2894 C CA . ASN A 1 370 ? -5.824 14.826 -22.601 1.00 89.00 370 ASN A CA 1
ATOM 2895 C C . ASN A 1 370 ? -4.619 15.584 -23.199 1.00 89.00 370 ASN A C 1
ATOM 2897 O O . ASN A 1 370 ? -4.757 16.188 -24.259 1.00 89.00 370 ASN A O 1
ATOM 2901 N N . PRO A 1 371 ? -3.417 15.527 -22.593 1.00 86.81 371 PRO A N 1
ATOM 2902 C CA . PRO A 1 371 ? -2.271 16.299 -23.068 1.00 86.81 371 PRO A CA 1
ATOM 2903 C C . PRO A 1 371 ? -1.661 15.776 -24.377 1.00 86.81 371 PRO A C 1
ATOM 2905 O O . PRO A 1 371 ? -0.680 16.345 -24.835 1.00 86.81 371 PRO A O 1
ATOM 2908 N N . TYR A 1 372 ? -2.191 14.696 -24.959 1.00 82.88 372 TYR A N 1
ATOM 2909 C CA . TYR A 1 372 ? -1.849 14.280 -26.324 1.00 82.88 372 TYR A CA 1
ATOM 2910 C C . TYR A 1 372 ? -2.454 15.208 -27.389 1.00 82.88 372 TYR A C 1
ATOM 2912 O O . TYR A 1 372 ? -1.950 15.272 -28.504 1.00 82.88 372 TYR A O 1
ATOM 2920 N N . GLU A 1 373 ? -3.533 15.916 -27.049 1.00 63.06 373 GLU A N 1
ATOM 2921 C CA . GLU A 1 373 ? -4.263 16.815 -27.953 1.00 63.06 373 GLU A CA 1
ATOM 2922 C C . GLU A 1 373 ? -3.703 18.256 -27.948 1.00 63.06 373 GLU A C 1
ATOM 2924 O O . GLU A 1 373 ? -4.194 19.109 -28.687 1.00 63.06 373 GLU A O 1
ATOM 2929 N N . LEU A 1 374 ? -2.659 18.507 -27.142 1.00 54.12 374 LEU A N 1
ATOM 2930 C CA . LEU A 1 374 ? -1.934 19.777 -26.980 1.00 54.12 374 LEU A CA 1
ATOM 2931 C C . LEU A 1 374 ? -0.558 19.718 -27.653 1.00 54.12 374 LEU A C 1
ATOM 2933 O O . LEU A 1 374 ? -0.158 20.745 -28.252 1.00 54.12 374 LEU A O 1
#

Sequence (374 aa):
MKPLKNILMIVIVLSLALLINSPGAQAKDCAESSYHGQLGRSPALGGWGNGLGMLEKWCPLTNFSFKKQGRIKGFREQCGKCHTSTYRDPATGKTDCRLCHKTKDGKGQSTIEQCTKCHIYDTIKRGDIFDEDNDAHIAMGMGCSDCHERLSDPNSDHQFARGYAVDTTEATMKGTLSCIKCHEEKPHSSLDEGETLDTRHVNKIACVTCHTGKRPGKALKSRTWNKFTKDGKPVTEERKPGWIPKYKWYCGRSLGNFPVFGATDHMTKIYPFNVVTFTWFIVRGDAALDDIIIVPEVKAADANKDGETTVEEMRKYEKGKYKDATLVTKEFNFSVTHSILPSDQAFSCQDCHGEEGFVIKWKELGYDENPYEL

Secondary structure (DSSP, 8-state):
---SHHHHHHHHHHHHHTTS--TT-PPPSSGGGSHHHHHHH-GGGT--SSS-GGGTS--TTT---HHHH---TTHHHHTTTT-TTT---TTTSS--GGGTSSSTT--SPPPHHHHHHHHHHHHHHH----STTT-HHHHTT--HHHHS-EE--SS-S-EE---S-TT---TT------GGGTS-SSTTTTSTTHHHIIIIITTTB-HHHHHS-SBSS-EEEEEEEEEE-TTSPEEEEEE-TTBPPEEEEE-S---SSS-PPPTT---SEEEEEEEEEEEEEESSTTS-TTSBPPHHHHHHH-SS-SSB--HHHHHHHHHHTTTT-EEEEEEEEEE---SPPPGGGSPPHHHHHSTT--S--GGGGT-SS-TT--

pLDDT: mean 79.09, std 17.39, range [34.25, 98.31]

Radius of gyration: 25.16 Å; chains: 1; bounding box: 84×42×84 Å